Protein AF-A0A7S1JNU0-F1 (afdb_monomer_lite)

pLDDT: mean 77.91, std 19.94, range [34.41, 98.69]

InterPro domains:
  IPR036273 CRAL/TRIO, N-terminal domain superfamily [SSF46938] (25-99)
  IPR036865 CRAL-TRIO lipid binding domain superfamily [G3DSA:3.40.525.10] (24-211)

Radius of gyration: 20.55 Å; chains: 1; bounding box: 42×41×65 Å

Sequence (212 aa):
RSGHRPPDGERTVKAKKGFVEVEREVSWIPAEEREKIAEMRRQLSADLADLPPWPELVGDIRLLRYLRKCNGDSEAAVRLYQSTIVWRRENDVDRIREDIVQNRLTIQDIVNGRVQFLMLDEANMTAAPNGQLFNATQDDLIRSGKRILDFLPIELAYGFSEETGEMVQYLSAGRWNTRGIGSAWMEGRINREEFLRFWVYIAEVISIEADR

Organism: NCBI:txid1169539

Foldseek 3Di:
DPPQDPPPPQPPPPDDPDDPPPPSPVVSPDPLLVVLLVVLCVVCVVVLVPDDPDCCLNNSVVLSVLCVVVVNPSVSSSVVSVVVSVVCVVLVLVVLLVQCVVVVDALLCLLVVVGDPLDPDLPVVCDDVPRDSPPCDPVNVVVVLLPPSVQDPSPWDWDADPVRRAIDIDDPPVPGPVVVVVVCDVVVSDDPSSVVSSVSSVVSNSSVVRVD

Structure (mmCIF, N/CA/C/O backbone):
data_AF-A0A7S1JNU0-F1
#
_entry.id   AF-A0A7S1JNU0-F1
#
loop_
_atom_site.group_PDB
_atom_site.id
_atom_site.type_symbol
_atom_site.label_atom_id
_atom_site.label_alt_id
_atom_site.label_comp_id
_atom_site.label_asym_id
_atom_site.label_entity_id
_atom_site.label_seq_id
_atom_site.pdbx_PDB_ins_code
_atom_site.Cartn_x
_atom_site.Cartn_y
_atom_site.Cartn_z
_atom_site.occupancy
_atom_site.B_iso_or_equiv
_atom_site.auth_seq_id
_atom_site.auth_comp_id
_atom_site.auth_asym_id
_atom_site.auth_atom_id
_atom_site.pdbx_PDB_model_num
ATOM 1 N N . ARG A 1 1 ? 2.047 13.154 -20.676 1.00 48.09 1 ARG A N 1
ATOM 2 C CA . ARG A 1 1 ? 2.831 11.910 -20.874 1.00 48.09 1 ARG A CA 1
ATOM 3 C C . ARG A 1 1 ? 1.828 10.791 -21.128 1.00 48.09 1 ARG A C 1
ATOM 5 O O . ARG A 1 1 ? 1.028 10.536 -20.240 1.00 48.09 1 ARG A O 1
ATOM 12 N N . SER A 1 2 ? 1.786 10.217 -22.332 1.00 45.38 2 SER A N 1
ATOM 13 C CA . SER A 1 2 ? 0.888 9.103 -22.672 1.00 45.38 2 SER A CA 1
ATOM 14 C C . SER A 1 2 ? 1.346 7.853 -21.922 1.00 45.38 2 SER A C 1
ATOM 16 O O . SER A 1 2 ? 2.308 7.201 -22.332 1.00 45.38 2 SER A O 1
ATOM 18 N N . GLY A 1 3 ? 0.721 7.558 -20.781 1.00 55.19 3 GLY A N 1
ATOM 19 C CA . GLY A 1 3 ? 0.994 6.323 -20.053 1.00 55.19 3 GLY A CA 1
ATOM 20 C C . GLY A 1 3 ? 0.680 5.141 -20.962 1.00 55.19 3 GLY A C 1
ATOM 21 O O . GLY A 1 3 ? -0.467 4.975 -21.360 1.00 55.19 3 GLY A O 1
ATOM 22 N N . HIS A 1 4 ? 1.693 4.358 -21.335 1.00 64.06 4 HIS A N 1
ATOM 23 C CA . HIS A 1 4 ? 1.470 3.083 -22.010 1.00 64.06 4 HIS A CA 1
ATOM 24 C C . HIS A 1 4 ? 0.737 2.174 -21.022 1.00 64.06 4 HIS A C 1
ATOM 26 O O . HIS A 1 4 ? 1.302 1.757 -20.000 1.00 64.06 4 HIS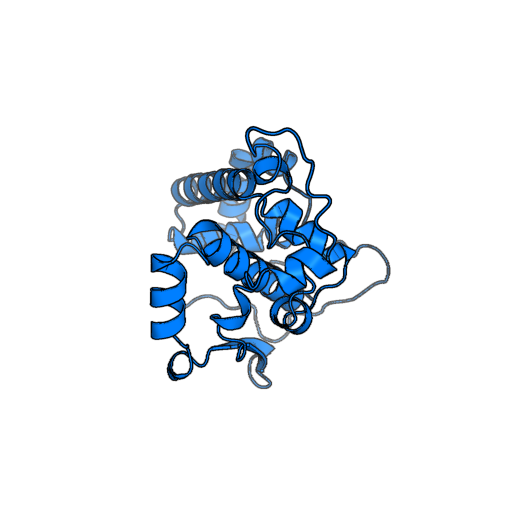 A O 1
ATOM 32 N N . ARG A 1 5 ? -0.554 1.974 -21.291 1.00 63.44 5 ARG A N 1
ATOM 33 C CA . ARG A 1 5 ? -1.402 0.998 -20.613 1.00 63.44 5 ARG A CA 1
ATOM 34 C C . ARG A 1 5 ? -1.116 -0.370 -21.245 1.00 63.44 5 ARG A C 1
ATOM 36 O O . ARG A 1 5 ? -0.859 -0.404 -22.450 1.00 63.44 5 ARG A O 1
ATOM 43 N N . PRO A 1 6 ? -1.134 -1.474 -20.478 1.00 64.56 6 PRO A N 1
ATOM 44 C CA . PRO A 1 6 ? -1.167 -2.794 -21.093 1.00 64.56 6 PRO A CA 1
ATOM 45 C C . PRO A 1 6 ? -2.320 -2.853 -22.113 1.00 64.56 6 PRO A C 1
ATOM 47 O O . PRO A 1 6 ? -3.390 -2.320 -21.808 1.00 64.56 6 PRO A O 1
ATOM 50 N N . PRO A 1 7 ? -2.116 -3.433 -23.308 1.00 67.50 7 PRO A N 1
ATOM 51 C CA . PRO A 1 7 ? -3.178 -3.585 -24.298 1.00 67.50 7 PRO A CA 1
ATOM 52 C C . PRO A 1 7 ? -4.329 -4.421 -23.719 1.00 67.50 7 PRO A C 1
ATOM 54 O O . PRO A 1 7 ? -4.090 -5.390 -22.994 1.00 67.50 7 PRO A O 1
ATOM 57 N N . ASP A 1 8 ? -5.574 -4.064 -24.051 1.00 59.16 8 ASP A N 1
ATOM 58 C CA . ASP A 1 8 ? -6.810 -4.586 -23.433 1.00 59.16 8 ASP A CA 1
ATOM 59 C C . ASP A 1 8 ? -7.073 -6.104 -23.645 1.00 59.16 8 ASP A C 1
ATOM 61 O O . ASP A 1 8 ? -8.135 -6.608 -23.299 1.00 59.16 8 ASP A O 1
ATOM 65 N N . GLY A 1 9 ? -6.110 -6.874 -24.169 1.00 56.97 9 GLY A N 1
ATOM 66 C CA . GLY A 1 9 ? -6.243 -8.307 -24.472 1.00 56.97 9 GLY A CA 1
ATOM 67 C C . GLY A 1 9 ? -5.250 -9.254 -23.782 1.00 56.97 9 GLY A C 1
ATOM 68 O O . GLY A 1 9 ? -5.407 -10.464 -23.912 1.00 56.97 9 GLY A O 1
ATOM 69 N N . GLU A 1 10 ? -4.246 -8.758 -23.048 1.00 52.09 10 GLU A N 1
ATOM 70 C CA . GLU A 1 10 ? -3.138 -9.601 -22.537 1.00 52.09 10 GLU A CA 1
ATOM 71 C C . GLU A 1 10 ? -3.239 -9.976 -21.049 1.00 52.09 10 GLU A C 1
ATOM 73 O O . GLU A 1 10 ? -2.391 -10.694 -20.518 1.00 52.09 10 GLU A O 1
ATOM 78 N N . ARG A 1 11 ? -4.306 -9.577 -20.344 1.00 51.88 11 ARG A N 1
ATOM 79 C CA . ARG A 1 11 ? -4.564 -10.058 -18.972 1.00 51.88 11 ARG A CA 1
ATOM 80 C C . ARG A 1 11 ? -5.164 -11.471 -18.973 1.00 51.88 11 ARG A C 1
ATOM 82 O O . ARG A 1 11 ? -6.206 -11.714 -18.374 1.00 51.88 11 ARG A O 1
ATOM 89 N N . THR A 1 12 ? -4.524 -12.437 -19.626 1.00 44.25 12 THR A N 1
ATOM 90 C CA . THR A 1 12 ? -4.892 -13.852 -19.464 1.00 44.25 12 THR A CA 1
ATOM 91 C C . THR A 1 12 ? -4.349 -14.384 -18.143 1.00 44.25 12 THR A C 1
ATOM 93 O O . THR A 1 12 ? -3.261 -14.952 -18.079 1.00 44.25 12 THR A O 1
ATOM 96 N N . VAL A 1 13 ? -5.125 -14.231 -17.068 1.00 45.34 13 VAL A N 1
ATOM 97 C CA . VAL A 1 13 ? -4.853 -14.901 -15.791 1.00 45.34 13 VAL A CA 1
ATOM 98 C C . VAL A 1 13 ? -5.239 -16.374 -15.939 1.00 45.34 13 VAL A C 1
ATOM 100 O O . VAL A 1 13 ? -6.380 -16.773 -15.713 1.00 45.34 13 VAL A O 1
ATOM 103 N N . LYS A 1 14 ? -4.293 -17.223 -16.354 1.00 40.69 14 LYS A N 1
ATOM 104 C CA . LYS A 1 14 ? -4.470 -18.678 -16.256 1.00 40.69 14 LYS A CA 1
ATOM 105 C C . LYS A 1 14 ? -4.297 -19.092 -14.795 1.00 40.69 14 LYS A C 1
ATOM 107 O O . LYS A 1 14 ? -3.205 -19.452 -14.366 1.00 40.69 14 LYS A O 1
ATOM 112 N N . ALA A 1 15 ? -5.383 -19.048 -14.028 1.00 35.34 15 ALA A N 1
ATOM 113 C CA . ALA A 1 15 ? -5.402 -19.546 -12.658 1.00 35.34 15 ALA A CA 1
ATOM 114 C C . ALA A 1 15 ? -5.238 -21.080 -12.647 1.00 35.34 15 ALA A C 1
ATOM 116 O O . ALA A 1 15 ? -6.183 -21.826 -12.909 1.00 35.34 15 ALA A O 1
ATOM 117 N N . LYS A 1 16 ? -4.031 -21.574 -12.342 1.00 36.38 16 LYS A N 1
ATOM 118 C CA . LYS A 1 16 ? -3.813 -22.967 -11.921 1.00 36.38 16 LYS A CA 1
ATOM 119 C C . LYS A 1 16 ? -3.803 -23.037 -10.392 1.00 36.38 16 LYS A C 1
ATOM 121 O O . LYS A 1 16 ? -3.219 -22.198 -9.719 1.00 36.38 16 LYS A O 1
ATOM 126 N N . LYS A 1 17 ? -4.482 -24.038 -9.829 1.00 36.62 17 LYS A N 1
ATOM 127 C CA . LYS A 1 17 ? -4.519 -24.283 -8.379 1.00 36.62 17 LYS A CA 1
ATOM 128 C C . LYS A 1 17 ? -3.110 -24.591 -7.856 1.00 36.62 17 LYS A C 1
ATOM 130 O O . LYS A 1 17 ? -2.519 -25.576 -8.282 1.00 36.62 17 LYS A O 1
ATOM 135 N N . GLY A 1 18 ? -2.659 -23.801 -6.881 1.00 45.53 18 GLY A N 1
ATOM 136 C CA . GLY A 1 18 ? -1.393 -23.983 -6.166 1.00 45.53 18 GLY A CA 1
ATOM 137 C C . GLY A 1 18 ? -0.298 -23.095 -6.743 1.00 45.53 18 GLY A C 1
ATOM 138 O O . GLY A 1 18 ? 0.241 -23.428 -7.787 1.00 45.53 18 GLY A O 1
ATOM 139 N N . PHE A 1 19 ? -0.043 -21.964 -6.071 1.00 41.53 19 PHE A N 1
ATOM 140 C CA . PHE A 1 19 ? 1.026 -20.990 -6.343 1.00 41.53 19 PHE A CA 1
ATOM 141 C C . PHE A 1 19 ? 1.377 -20.855 -7.832 1.00 41.53 19 PHE A C 1
ATOM 143 O O . PHE A 1 19 ? 2.345 -21.426 -8.329 1.00 41.53 19 PHE A O 1
ATOM 150 N N . VAL A 1 20 ? 0.549 -20.103 -8.560 1.00 41.53 20 VAL A N 1
ATOM 151 C CA . VAL A 1 20 ? 0.910 -19.676 -9.910 1.00 41.53 20 VAL A CA 1
ATOM 152 C C . VAL A 1 20 ? 2.066 -18.703 -9.747 1.00 41.53 20 VAL A C 1
ATOM 154 O O . VAL A 1 20 ? 1.889 -17.616 -9.200 1.00 41.53 20 VAL A O 1
ATOM 157 N N . GLU A 1 21 ? 3.242 -19.091 -10.222 1.00 43.88 21 GLU A N 1
ATOM 158 C CA . GLU A 1 21 ? 4.248 -18.135 -10.656 1.00 43.88 21 GLU A CA 1
ATOM 159 C C . GLU A 1 21 ? 3.597 -17.390 -11.828 1.00 43.88 21 GLU A C 1
ATOM 161 O O . GLU A 1 21 ? 3.628 -17.825 -12.979 1.00 43.88 21 GLU A O 1
ATOM 166 N N . VAL A 1 22 ? 2.813 -16.353 -11.512 1.00 49.34 22 VAL A N 1
ATOM 167 C CA . VAL A 1 22 ? 2.238 -15.485 -12.529 1.00 49.34 22 VAL A CA 1
ATOM 168 C C . VAL A 1 22 ? 3.416 -14.652 -13.006 1.00 49.34 22 VAL A C 1
ATOM 170 O O . VAL A 1 22 ? 3.600 -13.515 -12.574 1.00 49.34 22 VAL A O 1
ATOM 173 N N . GLU A 1 23 ? 4.234 -15.220 -13.891 1.00 50.09 23 GLU A N 1
ATOM 174 C CA . GLU A 1 23 ? 4.954 -14.422 -14.871 1.00 50.09 23 GLU A CA 1
ATOM 175 C C . GLU A 1 23 ? 3.867 -13.694 -15.668 1.00 50.09 23 GLU A C 1
ATOM 177 O O . GLU A 1 23 ? 3.395 -14.153 -16.707 1.00 50.09 23 GLU A O 1
ATOM 182 N N . ARG A 1 24 ? 3.357 -12.585 -15.110 1.00 63.34 24 ARG A N 1
ATOM 183 C CA . ARG A 1 24 ? 2.562 -11.625 -15.864 1.00 63.34 24 ARG A CA 1
ATOM 184 C C . ARG A 1 24 ? 3.519 -11.194 -16.955 1.00 63.34 24 ARG A C 1
ATOM 186 O O . ARG A 1 24 ? 4.517 -10.545 -16.654 1.00 63.34 24 ARG A O 1
ATOM 193 N N . GLU A 1 25 ? 3.259 -11.628 -18.178 1.00 65.12 25 GLU A N 1
ATOM 194 C CA . GLU A 1 25 ? 4.088 -11.300 -19.321 1.00 65.12 25 GLU A CA 1
ATOM 195 C C . GLU A 1 25 ? 4.163 -9.768 -19.406 1.00 65.12 25 GLU A C 1
ATOM 197 O O . GLU A 1 25 ? 3.199 -9.074 -19.723 1.00 65.12 25 GLU A O 1
ATOM 202 N N . VAL A 1 26 ? 5.302 -9.209 -18.995 1.00 80.19 26 VAL A N 1
ATOM 203 C CA . VAL A 1 26 ? 5.571 -7.765 -18.991 1.00 80.19 26 VAL A CA 1
ATOM 204 C C . VAL A 1 26 ? 6.120 -7.314 -20.348 1.00 80.19 26 VAL A C 1
ATOM 206 O O . VAL A 1 26 ? 6.859 -6.332 -20.453 1.00 80.19 26 VAL A O 1
ATOM 209 N N . SER A 1 27 ? 5.765 -8.039 -21.411 1.00 84.75 27 SER A N 1
ATOM 210 C CA . SER A 1 27 ? 6.156 -7.762 -22.796 1.00 84.75 27 SER A CA 1
ATOM 211 C C . SER A 1 27 ? 5.741 -6.350 -23.226 1.00 84.75 27 SER A C 1
ATOM 213 O O . SER A 1 27 ? 6.497 -5.685 -23.937 1.00 84.75 27 SER A O 1
ATOM 215 N N . TRP A 1 28 ? 4.608 -5.860 -22.707 1.00 88.69 28 TRP A N 1
ATOM 216 C CA . TRP A 1 28 ? 4.084 -4.509 -22.923 1.00 88.69 28 TRP A CA 1
ATOM 217 C C . TRP A 1 28 ? 4.909 -3.389 -22.264 1.00 88.69 28 TRP A C 1
ATOM 219 O O . TRP A 1 28 ? 4.756 -2.225 -22.640 1.00 88.69 28 TRP A O 1
ATOM 229 N N . ILE A 1 29 ? 5.776 -3.693 -21.288 1.00 93.25 29 ILE A N 1
ATOM 230 C CA . ILE A 1 29 ? 6.707 -2.703 -20.726 1.00 93.25 29 ILE A CA 1
ATOM 231 C C . ILE A 1 29 ? 7.792 -2.428 -21.777 1.00 93.25 29 ILE A C 1
ATOM 233 O O . ILE A 1 29 ? 8.461 -3.373 -22.185 1.00 93.25 29 ILE A O 1
ATOM 237 N N . PRO A 1 30 ? 8.036 -1.177 -22.203 1.00 95.62 30 PRO A N 1
ATOM 238 C CA . PRO A 1 30 ? 9.124 -0.844 -23.122 1.00 95.62 30 PRO A CA 1
ATOM 239 C C . PRO A 1 30 ? 10.479 -1.429 -22.693 1.00 95.62 30 PRO A C 1
ATOM 241 O O . PRO A 1 30 ? 10.798 -1.461 -21.505 1.00 95.62 30 PRO A O 1
ATOM 244 N N . ALA A 1 31 ? 11.305 -1.847 -23.659 1.00 95.38 31 ALA A N 1
ATOM 245 C CA . ALA A 1 31 ? 12.606 -2.470 -23.384 1.00 95.38 31 ALA A CA 1
ATOM 246 C C . ALA A 1 31 ? 13.499 -1.608 -22.472 1.00 95.38 31 ALA A C 1
ATOM 248 O O . ALA A 1 31 ? 14.066 -2.126 -21.515 1.00 95.38 31 ALA A O 1
ATOM 249 N N . GLU A 1 32 ? 13.525 -0.292 -22.700 1.00 96.69 32 GLU A N 1
ATOM 250 C CA . GLU A 1 32 ? 14.260 0.664 -21.862 1.00 96.69 32 GLU A CA 1
ATOM 251 C C . GLU A 1 32 ? 13.769 0.667 -20.399 1.00 96.69 32 GLU A C 1
ATOM 253 O O . GLU A 1 32 ? 14.571 0.691 -19.467 1.00 96.69 32 GLU A O 1
ATOM 258 N N . GLU A 1 33 ? 12.450 0.615 -20.164 1.00 96.88 33 GLU A N 1
ATOM 259 C CA . GLU A 1 33 ? 11.902 0.540 -18.802 1.00 96.88 33 GLU A CA 1
ATOM 260 C C . GLU A 1 33 ? 12.262 -0.802 -18.141 1.00 96.88 33 GLU A C 1
ATOM 262 O O . GLU A 1 33 ? 12.595 -0.818 -16.957 1.00 96.88 33 GLU A O 1
ATOM 267 N N . ARG A 1 34 ? 12.269 -1.916 -18.889 1.00 95.69 34 ARG A N 1
ATOM 268 C CA . ARG A 1 34 ? 12.684 -3.232 -18.365 1.00 95.69 34 ARG A CA 1
ATOM 269 C C . ARG A 1 34 ? 14.155 -3.262 -17.958 1.00 95.69 34 ARG A C 1
ATOM 271 O O . ARG A 1 34 ? 14.475 -3.797 -16.900 1.00 95.69 34 ARG A O 1
ATOM 278 N N . GLU A 1 35 ? 15.041 -2.662 -18.750 1.00 96.75 35 GLU A N 1
ATOM 279 C CA . GLU A 1 35 ? 16.463 -2.540 -18.404 1.00 96.75 35 GLU A CA 1
ATOM 280 C C . GLU A 1 35 ? 16.658 -1.740 -17.112 1.00 96.75 35 GLU A C 1
ATOM 282 O O . GLU A 1 35 ? 17.409 -2.155 -16.226 1.00 96.75 35 GLU A O 1
ATOM 287 N N . LYS A 1 36 ? 15.916 -0.636 -16.958 1.00 97.88 36 LYS A N 1
ATOM 288 C CA . LYS A 1 36 ? 15.928 0.174 -15.734 1.00 97.88 36 LYS A CA 1
ATOM 289 C C . LYS A 1 36 ? 15.373 -0.581 -14.530 1.00 97.88 36 LYS A C 1
ATOM 291 O O . LYS A 1 36 ? 15.953 -0.487 -13.455 1.00 97.88 36 LYS A O 1
ATOM 296 N N . ILE A 1 37 ? 14.306 -1.363 -14.691 1.00 97.62 37 ILE A N 1
ATOM 297 C CA . ILE A 1 37 ? 13.770 -2.220 -13.620 1.00 97.62 37 ILE A CA 1
ATOM 298 C C . ILE A 1 37 ? 14.790 -3.290 -13.214 1.00 97.62 37 ILE A C 1
ATOM 300 O O . ILE A 1 37 ? 15.008 -3.499 -12.022 1.00 97.62 37 ILE A O 1
ATOM 304 N N . ALA A 1 38 ? 15.449 -3.936 -14.179 1.00 96.62 38 ALA A N 1
ATOM 305 C CA . ALA A 1 38 ? 16.498 -4.913 -13.901 1.00 96.62 38 ALA A CA 1
ATOM 306 C C . ALA A 1 38 ? 17.679 -4.280 -13.144 1.00 96.62 38 ALA A C 1
ATOM 308 O O . ALA A 1 38 ? 18.232 -4.894 -12.233 1.00 96.62 38 ALA A O 1
ATOM 309 N N . GLU A 1 39 ? 18.034 -3.037 -13.477 1.00 97.94 39 GLU A N 1
ATOM 310 C CA . GLU A 1 39 ? 19.028 -2.263 -12.733 1.00 97.94 39 GLU A CA 1
ATOM 311 C C . GLU A 1 39 ? 18.562 -1.940 -11.307 1.00 97.94 39 GLU A C 1
ATOM 313 O O . GLU A 1 39 ? 19.288 -2.215 -10.353 1.00 97.94 39 GLU A O 1
ATOM 318 N N . MET A 1 40 ? 17.325 -1.464 -11.130 1.00 98.25 40 MET A N 1
ATOM 319 C CA . MET A 1 40 ? 16.746 -1.243 -9.800 1.00 98.25 40 MET A CA 1
ATOM 320 C C . MET A 1 40 ? 16.765 -2.525 -8.954 1.00 98.25 40 MET A C 1
ATOM 322 O O . MET A 1 40 ? 17.108 -2.467 -7.778 1.00 98.25 40 MET A O 1
ATOM 326 N N . ARG A 1 41 ? 16.448 -3.692 -9.536 1.00 98.00 41 ARG A N 1
ATOM 327 C CA . ARG A 1 41 ? 16.516 -4.992 -8.844 1.00 98.00 41 ARG A CA 1
ATOM 328 C C . ARG A 1 41 ? 17.918 -5.335 -8.364 1.00 98.00 41 ARG A C 1
ATOM 330 O O . ARG A 1 41 ? 18.053 -5.849 -7.259 1.00 98.00 41 ARG A O 1
ATOM 337 N N . ARG A 1 42 ? 18.946 -5.077 -9.181 1.00 98.19 42 ARG A N 1
ATOM 338 C CA . ARG A 1 42 ? 20.344 -5.292 -8.778 1.00 98.19 42 ARG A CA 1
ATOM 339 C C . ARG A 1 42 ? 20.708 -4.410 -7.588 1.00 98.19 42 ARG A C 1
ATOM 341 O O . ARG A 1 42 ? 21.288 -4.910 -6.635 1.00 98.19 42 ARG A O 1
ATOM 348 N N . GLN A 1 43 ? 20.326 -3.134 -7.619 1.00 98.38 43 GLN A N 1
ATOM 349 C CA . GLN A 1 43 ? 20.608 -2.199 -6.524 1.00 98.38 43 GLN A CA 1
ATOM 350 C C . GLN A 1 43 ? 19.838 -2.538 -5.240 1.00 98.38 43 GLN A C 1
ATOM 352 O O . GLN A 1 43 ? 20.369 -2.386 -4.145 1.00 98.38 43 GLN A O 1
ATOM 357 N N . LEU A 1 44 ? 18.603 -3.027 -5.372 1.00 98.06 44 LEU A N 1
ATOM 358 C CA . LEU A 1 44 ? 17.719 -3.378 -4.259 1.00 98.06 44 LEU A CA 1
ATOM 359 C C . LEU A 1 44 ? 17.842 -4.846 -3.822 1.00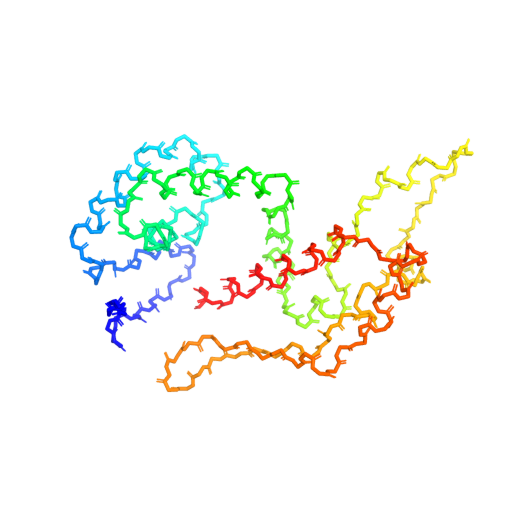 98.06 44 LEU A C 1
ATOM 361 O O . LEU A 1 44 ? 17.023 -5.301 -3.031 1.00 98.06 44 LEU A O 1
ATOM 365 N N . SER A 1 45 ? 18.799 -5.626 -4.335 1.00 97.25 45 SER A N 1
ATOM 366 C CA . SER A 1 45 ? 18.765 -7.089 -4.185 1.00 97.25 45 SER A CA 1
ATOM 367 C C . SER A 1 45 ? 18.780 -7.550 -2.726 1.00 97.25 45 SER A C 1
ATOM 369 O O . SER A 1 45 ? 18.067 -8.488 -2.381 1.00 97.25 45 SER A O 1
ATOM 371 N N . ALA A 1 46 ? 19.569 -6.884 -1.878 1.00 97.44 46 ALA A N 1
ATOM 372 C CA . ALA A 1 46 ? 19.622 -7.168 -0.446 1.00 97.44 46 ALA A CA 1
ATOM 373 C C . ALA A 1 46 ? 18.296 -6.806 0.238 1.00 97.44 46 ALA A C 1
ATOM 375 O O . ALA A 1 46 ? 17.719 -7.635 0.931 1.00 97.44 46 ALA A O 1
ATOM 376 N N . ASP A 1 47 ? 17.766 -5.612 -0.043 1.00 97.56 47 ASP A N 1
ATOM 377 C CA . ASP A 1 47 ? 16.496 -5.158 0.523 1.00 97.56 47 ASP A CA 1
ATOM 378 C C . ASP A 1 47 ? 15.326 -6.070 0.118 1.00 97.56 47 ASP A C 1
ATOM 380 O O . ASP A 1 47 ? 14.469 -6.372 0.941 1.00 97.56 47 ASP A O 1
ATOM 384 N N . LEU A 1 48 ? 15.285 -6.524 -1.142 1.00 96.44 48 LEU A N 1
ATOM 385 C CA . LEU A 1 48 ? 14.229 -7.398 -1.666 1.00 96.44 48 LEU A CA 1
ATOM 386 C C . LEU A 1 48 ? 14.302 -8.825 -1.112 1.00 96.44 48 LEU A C 1
ATOM 388 O O . LEU A 1 48 ? 13.261 -9.468 -1.012 1.00 96.44 48 LEU A O 1
ATOM 392 N N . ALA A 1 49 ? 15.495 -9.318 -0.770 1.00 95.88 49 ALA A N 1
ATOM 393 C CA . ALA A 1 49 ? 15.669 -10.646 -0.179 1.00 95.88 49 ALA A CA 1
ATOM 394 C C . ALA A 1 49 ? 15.065 -10.746 1.232 1.00 95.88 49 ALA A C 1
ATOM 396 O O . ALA A 1 49 ? 14.629 -11.825 1.629 1.00 95.88 49 ALA A O 1
ATOM 397 N N . ASP A 1 50 ? 14.997 -9.624 1.952 1.00 95.44 50 ASP A N 1
ATOM 398 C CA . ASP A 1 50 ? 14.426 -9.545 3.300 1.00 95.44 50 ASP A CA 1
ATOM 399 C C . ASP A 1 50 ? 12.903 -9.326 3.310 1.00 95.44 50 ASP A C 1
ATOM 401 O O . ASP A 1 50 ? 12.285 -9.339 4.376 1.00 95.44 50 ASP A O 1
ATOM 405 N N . LEU A 1 51 ? 12.287 -9.053 2.156 1.00 94.75 51 LEU A N 1
ATOM 406 C CA . LEU A 1 51 ? 10.849 -8.800 2.066 1.00 94.75 51 LEU A CA 1
ATOM 407 C C . LEU A 1 51 ? 10.062 -10.100 1.868 1.00 94.75 51 LEU A C 1
ATOM 409 O O . LEU A 1 51 ? 10.552 -11.033 1.227 1.00 94.75 51 LEU A O 1
ATOM 413 N N . PRO A 1 52 ? 8.793 -10.146 2.316 1.00 93.69 52 PRO A N 1
ATOM 414 C CA . PRO A 1 52 ? 7.884 -11.206 1.912 1.00 93.69 52 PRO A CA 1
ATOM 415 C C . PRO A 1 52 ? 7.828 -11.312 0.376 1.00 93.69 52 PRO A C 1
ATOM 417 O O . PRO A 1 52 ? 7.738 -10.281 -0.303 1.00 93.69 52 PRO A O 1
ATOM 420 N N . PRO A 1 53 ? 7.846 -12.529 -0.203 1.00 92.75 53 PRO A N 1
ATOM 421 C CA . PRO A 1 53 ? 7.980 -12.740 -1.647 1.00 92.75 53 PRO A CA 1
ATOM 422 C C . PRO A 1 53 ? 6.659 -12.505 -2.399 1.00 92.75 53 PRO A C 1
ATOM 424 O O . PRO A 1 53 ?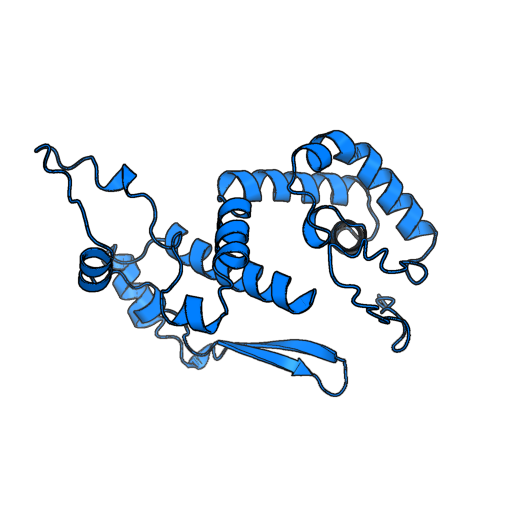 6.278 -13.269 -3.286 1.00 92.75 53 PRO A O 1
ATOM 427 N N . TRP A 1 54 ? 5.916 -11.464 -2.030 1.00 90.88 54 TRP A N 1
ATOM 428 C CA . TRP A 1 54 ? 4.651 -11.126 -2.656 1.00 90.88 54 TRP A CA 1
ATOM 429 C C . TRP A 1 54 ? 4.878 -10.379 -3.983 1.00 90.88 54 TRP A C 1
ATOM 431 O O . TRP A 1 54 ? 5.564 -9.350 -3.977 1.00 90.88 54 TRP A O 1
ATOM 441 N N . PRO A 1 55 ? 4.324 -10.837 -5.123 1.00 88.75 55 PRO A N 1
ATOM 442 C CA . PRO A 1 55 ? 4.571 -10.232 -6.440 1.00 88.75 55 PRO A CA 1
ATOM 443 C C . PRO A 1 55 ? 4.274 -8.726 -6.525 1.00 88.75 55 PRO A C 1
ATOM 445 O O . PRO A 1 55 ? 4.940 -7.982 -7.237 1.00 88.75 55 PRO A O 1
ATOM 448 N N . GLU A 1 56 ? 3.293 -8.239 -5.783 1.00 87.19 56 GLU A N 1
ATOM 449 C CA . GLU A 1 56 ? 2.899 -6.833 -5.700 1.00 87.19 56 GLU A CA 1
ATOM 450 C C . GLU A 1 56 ? 3.857 -5.964 -4.877 1.00 87.19 56 GLU A C 1
ATOM 452 O O . GLU A 1 56 ? 3.816 -4.732 -4.970 1.00 87.19 56 GLU A O 1
ATOM 457 N N . LEU A 1 57 ? 4.719 -6.599 -4.083 1.00 91.56 57 LEU A N 1
ATOM 458 C CA . LEU A 1 57 ? 5.777 -5.958 -3.320 1.00 91.56 57 LEU A CA 1
ATOM 459 C C . LEU A 1 57 ? 7.105 -6.077 -4.072 1.00 91.56 57 LEU A C 1
ATOM 461 O O . LEU A 1 57 ? 7.687 -5.064 -4.433 1.00 91.56 57 LEU A O 1
ATOM 465 N N . VAL A 1 58 ? 7.551 -7.291 -4.396 1.00 94.50 58 VAL A N 1
ATOM 466 C CA . VAL A 1 58 ? 8.886 -7.527 -4.979 1.00 94.50 58 VAL A CA 1
ATOM 467 C C . VAL A 1 58 ? 8.903 -7.632 -6.509 1.00 94.50 58 VAL A C 1
ATOM 469 O O . VAL A 1 58 ? 9.965 -7.836 -7.097 1.00 94.50 58 VAL A O 1
ATOM 472 N N . GLY A 1 59 ? 7.753 -7.539 -7.181 1.00 93.06 59 GLY A N 1
ATOM 473 C CA . GLY A 1 59 ? 7.624 -7.731 -8.629 1.00 93.06 59 GLY A CA 1
ATOM 474 C C . GLY A 1 59 ? 7.877 -6.482 -9.476 1.00 93.06 59 GLY A C 1
ATOM 475 O O . GLY A 1 59 ? 7.854 -5.341 -9.011 1.00 93.06 59 GLY A O 1
ATOM 476 N N . ASP A 1 60 ? 8.064 -6.704 -10.776 1.00 94.94 60 ASP A N 1
ATOM 477 C CA . ASP A 1 60 ? 8.472 -5.665 -11.733 1.00 94.94 60 ASP A CA 1
ATOM 478 C C . ASP A 1 60 ? 7.439 -4.549 -11.877 1.00 94.94 60 ASP A C 1
ATOM 480 O O . ASP A 1 60 ? 7.798 -3.382 -12.013 1.00 94.94 60 ASP A O 1
ATOM 484 N N . ILE A 1 61 ? 6.147 -4.875 -11.770 1.00 92.31 61 ILE A N 1
ATOM 485 C CA . ILE A 1 61 ? 5.068 -3.880 -11.803 1.00 92.31 61 ILE A CA 1
ATOM 486 C C . ILE A 1 61 ? 5.194 -2.890 -10.645 1.00 92.31 61 ILE A C 1
ATOM 488 O O . ILE A 1 61 ? 4.930 -1.696 -10.821 1.00 92.31 61 ILE A O 1
ATOM 492 N N . ARG A 1 62 ? 5.611 -3.354 -9.461 1.00 94.00 62 ARG A N 1
ATOM 493 C CA . ARG A 1 62 ? 5.820 -2.476 -8.311 1.00 94.00 62 ARG A CA 1
ATOM 494 C C . ARG A 1 62 ? 6.983 -1.534 -8.576 1.00 94.00 62 ARG A C 1
ATOM 496 O O . ARG A 1 62 ? 6.801 -0.326 -8.443 1.00 94.00 62 ARG A O 1
ATOM 503 N N . LEU A 1 63 ? 8.124 -2.055 -9.022 1.00 96.50 63 LEU A N 1
ATOM 504 C CA . LEU A 1 63 ? 9.299 -1.242 -9.351 1.00 96.50 63 LEU A CA 1
ATOM 505 C C . LEU A 1 63 ? 9.004 -0.244 -10.483 1.00 96.50 63 LEU A C 1
ATOM 507 O O . LEU A 1 63 ? 9.357 0.931 -10.374 1.00 96.50 63 LEU A O 1
ATOM 511 N N . LEU A 1 64 ? 8.246 -0.658 -11.504 1.00 95.94 64 LEU A N 1
ATOM 512 C CA . LEU A 1 64 ? 7.797 0.203 -12.599 1.00 95.94 64 LEU A CA 1
ATOM 513 C C . LEU A 1 64 ? 7.005 1.420 -12.096 1.00 95.94 64 LEU A C 1
ATOM 515 O O . LEU A 1 64 ? 7.197 2.527 -12.600 1.00 95.94 64 LEU A O 1
ATOM 519 N N . ARG A 1 65 ? 6.119 1.252 -11.099 1.00 95.56 65 ARG A N 1
ATOM 520 C CA . ARG A 1 65 ? 5.352 2.374 -10.521 1.00 95.56 65 ARG A CA 1
ATOM 521 C C . ARG A 1 65 ? 6.281 3.439 -9.930 1.00 95.56 65 ARG A C 1
ATOM 523 O O . ARG A 1 65 ? 6.030 4.629 -10.122 1.00 95.56 65 ARG A O 1
ATOM 530 N N . TYR A 1 66 ? 7.358 3.029 -9.259 1.00 97.62 66 TYR A N 1
ATOM 531 C CA . TYR A 1 66 ? 8.351 3.950 -8.694 1.00 97.62 66 TYR A CA 1
ATOM 532 C C . TYR A 1 66 ? 9.191 4.598 -9.791 1.00 97.62 66 TYR A C 1
ATOM 534 O O . TYR A 1 66 ? 9.335 5.819 -9.793 1.00 97.62 66 TYR A O 1
ATOM 542 N N . LEU A 1 67 ? 9.644 3.815 -10.775 1.00 98.06 67 LEU A N 1
ATOM 543 C CA . LEU A 1 67 ? 10.378 4.329 -11.929 1.00 98.06 67 LEU A CA 1
ATOM 544 C C . LEU A 1 67 ? 9.581 5.419 -12.661 1.00 98.06 67 LEU A C 1
ATOM 546 O O . LEU A 1 67 ? 10.088 6.515 -12.903 1.00 98.06 67 LEU A O 1
ATOM 550 N N . ARG A 1 68 ? 8.301 5.160 -12.953 1.00 96.75 68 ARG A N 1
ATOM 551 C CA . ARG A 1 68 ? 7.414 6.124 -13.622 1.00 96.75 68 ARG A CA 1
ATOM 552 C C . ARG A 1 68 ? 7.132 7.352 -12.758 1.00 96.75 68 ARG A C 1
ATOM 554 O O . ARG A 1 68 ? 7.132 8.462 -13.288 1.00 96.75 68 ARG A O 1
ATOM 561 N N . LYS A 1 69 ? 6.950 7.184 -11.441 1.00 96.75 69 LYS A N 1
ATOM 562 C CA . LYS A 1 69 ? 6.802 8.301 -10.489 1.00 96.75 69 LYS A CA 1
ATOM 563 C C . LYS A 1 69 ? 8.041 9.204 -10.467 1.00 96.75 69 LYS A C 1
ATOM 565 O O . LYS A 1 69 ? 7.904 10.418 -10.358 1.00 96.75 69 LYS A O 1
ATOM 570 N N . CYS A 1 70 ? 9.223 8.622 -10.639 1.00 97.62 70 CYS A N 1
ATOM 571 C CA . CYS A 1 70 ? 10.501 9.323 -10.750 1.00 97.62 70 CYS A CA 1
ATOM 572 C C . CYS A 1 70 ? 10.866 9.683 -12.200 1.00 97.62 70 CYS A C 1
ATOM 574 O O . CYS A 1 70 ? 12.023 9.951 -12.501 1.00 97.62 70 CYS A O 1
ATOM 576 N N . ASN A 1 71 ? 9.892 9.717 -13.116 1.00 97.06 71 ASN A N 1
ATOM 577 C CA . ASN A 1 71 ? 10.083 10.118 -14.511 1.00 97.06 71 ASN A CA 1
ATOM 578 C C . ASN A 1 71 ? 11.141 9.310 -15.291 1.00 97.06 71 ASN A C 1
ATOM 580 O O . ASN A 1 71 ? 11.641 9.815 -16.295 1.00 97.06 71 ASN A O 1
ATOM 584 N N . GLY A 1 72 ? 11.436 8.075 -14.881 1.00 97.12 72 GLY A N 1
ATOM 585 C CA . GLY A 1 72 ? 12.452 7.220 -15.498 1.00 97.12 72 GLY A CA 1
ATOM 586 C C . GLY A 1 72 ? 13.851 7.330 -14.881 1.00 97.12 72 GLY A C 1
ATOM 587 O O . GLY A 1 72 ? 14.769 6.712 -15.416 1.00 97.12 72 GLY A O 1
ATOM 588 N N . ASP A 1 73 ? 14.019 8.096 -13.799 1.00 98.19 73 ASP A N 1
ATOM 589 C CA . ASP A 1 73 ? 15.247 8.143 -12.995 1.00 98.19 73 ASP A CA 1
ATOM 590 C C . ASP A 1 73 ? 15.290 6.941 -12.037 1.00 98.19 73 ASP A C 1
ATOM 592 O O . ASP A 1 73 ? 14.558 6.890 -11.041 1.00 98.19 73 ASP A O 1
ATOM 596 N N . SER A 1 74 ? 16.135 5.958 -12.362 1.00 98.19 74 SER A N 1
ATOM 597 C CA . SER A 1 74 ? 16.274 4.723 -11.587 1.00 98.19 74 SER A CA 1
ATOM 598 C C . SER A 1 74 ? 16.833 4.962 -10.187 1.00 98.19 74 SER A C 1
ATOM 600 O O . SER A 1 74 ? 16.365 4.334 -9.243 1.00 98.19 74 SER A O 1
ATOM 602 N N . GLU A 1 75 ? 17.787 5.879 -10.011 1.00 98.12 75 GLU A N 1
ATOM 603 C CA . GLU A 1 75 ? 18.390 6.119 -8.697 1.00 98.12 75 GLU A CA 1
ATOM 604 C C . GLU A 1 75 ? 17.393 6.782 -7.743 1.00 98.12 75 GLU A C 1
ATOM 606 O O . GLU A 1 75 ? 17.270 6.396 -6.577 1.00 98.12 75 GLU A O 1
ATOM 611 N N . ALA A 1 76 ? 16.640 7.772 -8.236 1.00 98.31 76 ALA A N 1
ATOM 612 C CA . ALA A 1 76 ? 15.569 8.388 -7.461 1.00 98.31 76 ALA A CA 1
ATOM 613 C C . ALA A 1 76 ? 14.474 7.370 -7.107 1.00 98.31 76 ALA A C 1
ATOM 615 O O . ALA A 1 76 ? 13.960 7.389 -5.985 1.00 98.31 76 ALA A O 1
ATOM 616 N N . ALA A 1 77 ? 14.149 6.462 -8.032 1.00 98.44 77 ALA A N 1
ATOM 617 C CA . ALA A 1 77 ? 13.180 5.399 -7.803 1.00 98.44 77 ALA A CA 1
ATOM 618 C C . ALA A 1 77 ? 13.655 4.389 -6.744 1.00 98.44 77 ALA A C 1
ATOM 620 O O . ALA A 1 77 ? 12.859 4.025 -5.877 1.00 98.44 77 ALA A O 1
ATOM 621 N N . VAL A 1 78 ? 14.934 3.987 -6.764 1.00 98.69 78 VAL A N 1
ATOM 622 C CA . VAL A 1 78 ? 15.553 3.113 -5.747 1.00 98.69 78 VAL A CA 1
ATOM 623 C C . VAL A 1 78 ? 15.464 3.751 -4.367 1.00 98.69 78 VAL A C 1
ATOM 625 O O . VAL A 1 78 ? 14.903 3.139 -3.460 1.00 98.69 78 VAL A O 1
ATOM 628 N N . ARG A 1 79 ? 15.905 5.009 -4.214 1.00 98.44 79 ARG A N 1
ATOM 629 C CA . ARG A 1 79 ? 15.833 5.721 -2.924 1.00 98.44 79 ARG A CA 1
ATOM 630 C C . ARG A 1 79 ? 14.401 5.796 -2.394 1.00 98.44 79 ARG A C 1
ATOM 632 O O . ARG A 1 79 ? 14.154 5.515 -1.224 1.00 98.44 79 ARG A O 1
ATOM 639 N N . LEU A 1 80 ? 13.445 6.132 -3.262 1.00 98.31 80 LEU A N 1
ATOM 640 C CA . LEU A 1 80 ? 12.033 6.211 -2.887 1.00 98.31 80 LEU A CA 1
ATOM 641 C C . LEU A 1 80 ? 11.459 4.840 -2.486 1.00 98.31 80 LEU A C 1
ATOM 643 O O . LEU A 1 80 ? 10.632 4.753 -1.571 1.00 98.31 80 LEU A O 1
ATOM 647 N N . TYR A 1 81 ? 11.886 3.769 -3.156 1.00 98.25 81 TYR A N 1
ATOM 648 C CA . TYR A 1 81 ? 11.481 2.407 -2.828 1.00 98.25 81 TYR A CA 1
ATOM 649 C C . TYR A 1 81 ? 12.064 1.959 -1.479 1.00 98.25 81 TYR A C 1
ATOM 651 O O . TYR A 1 81 ? 11.311 1.489 -0.627 1.00 98.25 81 TYR A O 1
ATOM 659 N N . GLN A 1 82 ? 13.347 2.224 -1.215 1.00 98.25 82 GLN A N 1
ATOM 660 C CA . GLN A 1 82 ? 13.987 1.963 0.082 1.00 98.25 82 GLN A CA 1
ATOM 661 C C . GLN A 1 82 ? 13.298 2.705 1.229 1.00 98.25 82 GLN A C 1
ATOM 663 O O . GLN A 1 82 ? 12.994 2.103 2.256 1.00 98.25 82 GLN A O 1
ATOM 668 N N . SER A 1 83 ? 12.953 3.986 1.043 1.00 97.94 83 SER A N 1
ATOM 669 C CA . SER A 1 83 ? 12.169 4.727 2.043 1.00 97.94 83 SER A CA 1
ATOM 670 C C . SER A 1 83 ? 10.811 4.075 2.317 1.00 97.94 83 SER A C 1
ATOM 672 O O . SER A 1 83 ? 10.331 4.105 3.446 1.00 97.94 83 SER A O 1
ATOM 674 N N . THR A 1 84 ? 10.194 3.450 1.307 1.00 97.19 84 THR A N 1
ATOM 675 C CA . THR A 1 84 ? 8.947 2.699 1.510 1.00 97.19 84 THR A CA 1
ATOM 676 C C . THR A 1 84 ? 9.187 1.430 2.323 1.00 97.19 84 THR A C 1
ATOM 678 O O . THR A 1 84 ? 8.376 1.126 3.189 1.00 97.19 84 THR A O 1
ATOM 681 N N . ILE A 1 85 ? 10.274 0.695 2.073 1.00 97.25 85 ILE A N 1
ATOM 682 C CA . ILE A 1 85 ? 10.624 -0.516 2.835 1.00 97.25 85 ILE A CA 1
ATOM 683 C C . ILE A 1 85 ? 10.822 -0.182 4.314 1.00 97.25 85 ILE A C 1
ATOM 685 O O . ILE A 1 85 ? 10.247 -0.846 5.172 1.00 97.25 85 ILE A O 1
ATOM 689 N N . VAL A 1 86 ? 11.580 0.879 4.605 1.00 97.12 86 VAL A N 1
ATOM 690 C CA . VAL A 1 86 ? 11.780 1.368 5.976 1.00 97.12 86 VAL A CA 1
ATOM 691 C C . VAL A 1 86 ? 10.437 1.708 6.618 1.00 97.12 86 VAL A C 1
ATOM 693 O O . VAL A 1 86 ? 10.114 1.167 7.671 1.00 97.12 86 VAL A O 1
ATOM 696 N N . TRP A 1 87 ? 9.604 2.501 5.938 1.00 96.19 87 TRP A N 1
ATOM 697 C CA . TRP A 1 87 ? 8.282 2.860 6.450 1.00 96.19 87 TRP A CA 1
ATOM 698 C C . TRP A 1 87 ? 7.389 1.635 6.704 1.00 96.19 87 TRP A C 1
ATOM 700 O O . TRP A 1 87 ? 6.705 1.582 7.724 1.00 96.19 87 TRP A O 1
ATOM 710 N N . ARG A 1 88 ? 7.408 0.625 5.820 1.00 96.25 88 ARG A N 1
ATOM 711 C CA . ARG A 1 88 ? 6.636 -0.616 6.006 1.00 96.25 88 ARG A CA 1
ATOM 712 C C . ARG A 1 88 ? 7.046 -1.354 7.276 1.00 96.25 88 ARG A C 1
ATOM 714 O O . ARG A 1 88 ? 6.163 -1.795 8.006 1.00 96.25 88 ARG A O 1
ATOM 721 N N . ARG A 1 89 ? 8.355 -1.452 7.534 1.00 94.25 89 ARG A N 1
ATOM 722 C CA . ARG A 1 89 ? 8.911 -2.071 8.747 1.00 94.25 89 ARG A CA 1
ATOM 723 C C . ARG A 1 89 ? 8.518 -1.286 9.998 1.00 94.25 89 ARG A C 1
ATOM 725 O O . ARG A 1 89 ? 8.051 -1.877 10.956 1.00 94.25 89 ARG A O 1
ATOM 732 N N . GLU A 1 90 ? 8.647 0.038 9.964 1.00 93.25 90 GLU A N 1
ATOM 733 C CA . GLU A 1 90 ? 8.304 0.920 11.092 1.00 93.25 90 GLU A CA 1
ATOM 734 C C . GLU A 1 90 ? 6.805 0.938 11.434 1.00 93.25 90 GLU A C 1
ATOM 736 O O . GLU A 1 90 ? 6.439 1.336 12.534 1.00 93.25 90 GLU A O 1
ATOM 741 N N . ASN A 1 91 ? 5.935 0.550 10.495 1.00 91.00 91 ASN A N 1
ATOM 742 C CA . ASN A 1 91 ? 4.477 0.620 10.648 1.00 91.00 91 ASN A CA 1
ATOM 743 C C . ASN A 1 91 ? 3.802 -0.762 10.590 1.00 91.00 91 ASN A C 1
ATOM 745 O O . ASN A 1 91 ? 2.591 -0.833 10.377 1.00 91.00 91 ASN A O 1
ATOM 749 N N . ASP A 1 92 ? 4.570 -1.849 10.739 1.00 93.00 92 ASP A N 1
ATOM 750 C CA . ASP A 1 92 ? 4.080 -3.236 10.760 1.00 93.00 92 ASP A CA 1
ATOM 751 C C . ASP A 1 92 ? 3.150 -3.597 9.585 1.00 93.00 92 ASP A C 1
ATOM 753 O O . ASP A 1 92 ? 2.205 -4.381 9.716 1.00 93.00 92 ASP A O 1
ATOM 757 N N . VAL A 1 93 ? 3.396 -3.025 8.404 1.00 94.62 93 VAL A N 1
ATOM 758 C CA . VAL A 1 93 ? 2.480 -3.169 7.260 1.00 94.62 93 VAL A CA 1
ATOM 759 C C . VAL A 1 93 ? 2.421 -4.616 6.774 1.00 94.62 93 VAL A C 1
ATOM 761 O O . VAL A 1 93 ? 1.369 -5.093 6.351 1.00 94.62 93 VAL A O 1
ATOM 764 N N . ASP A 1 94 ? 3.535 -5.337 6.874 1.00 94.56 94 ASP A N 1
ATOM 765 C CA . ASP A 1 94 ? 3.602 -6.744 6.482 1.00 94.56 94 ASP A CA 1
ATOM 766 C C . ASP A 1 94 ? 2.754 -7.619 7.421 1.00 94.56 94 ASP A C 1
ATOM 768 O O . ASP A 1 94 ? 1.999 -8.464 6.945 1.00 94.56 94 ASP A O 1
ATOM 772 N N . ARG A 1 95 ? 2.751 -7.331 8.730 1.00 91.31 95 ARG A N 1
ATOM 773 C CA . ARG A 1 95 ? 1.887 -8.003 9.715 1.00 91.31 95 ARG A CA 1
ATOM 774 C C . ARG A 1 95 ? 0.404 -7.724 9.465 1.00 91.31 95 ARG A C 1
ATOM 776 O O . ARG A 1 95 ? -0.422 -8.627 9.571 1.00 91.31 95 ARG A O 1
ATOM 783 N N . ILE A 1 96 ? 0.060 -6.486 9.098 1.00 92.38 96 ILE A N 1
ATOM 784 C CA . ILE A 1 96 ? -1.303 -6.114 8.677 1.00 92.38 96 ILE A CA 1
ATOM 785 C C . ILE A 1 96 ? -1.727 -6.936 7.456 1.00 92.38 96 ILE A C 1
ATOM 787 O O . ILE A 1 96 ? -2.836 -7.467 7.415 1.00 92.38 96 ILE A O 1
ATOM 791 N N . ARG A 1 97 ? -0.847 -7.075 6.460 1.00 94.06 97 ARG A N 1
ATOM 792 C CA . ARG A 1 97 ? -1.144 -7.869 5.264 1.00 94.06 97 ARG A CA 1
ATOM 793 C C . ARG A 1 97 ? -1.315 -9.350 5.592 1.00 94.06 97 ARG A C 1
ATOM 795 O O . ARG A 1 97 ? -2.244 -9.976 5.085 1.00 94.06 97 ARG A O 1
ATOM 802 N N . GLU A 1 98 ? -0.453 -9.903 6.440 1.00 92.06 98 GLU A N 1
ATOM 803 C CA . GLU A 1 98 ? -0.568 -11.282 6.917 1.00 92.06 98 GLU A CA 1
ATOM 804 C C . GLU A 1 98 ? -1.911 -11.531 7.612 1.00 92.06 98 GLU A C 1
ATOM 806 O O . GLU A 1 98 ? -2.562 -12.523 7.287 1.00 92.06 98 GLU A O 1
ATOM 811 N N . ASP A 1 99 ? -2.374 -10.609 8.469 1.00 90.19 99 ASP A N 1
ATOM 812 C CA . ASP A 1 99 ? -3.706 -10.670 9.096 1.00 90.19 99 ASP A CA 1
ATOM 813 C C . ASP A 1 99 ? -4.810 -10.783 8.045 1.00 90.19 99 ASP A C 1
ATOM 815 O O . ASP A 1 99 ? -5.639 -11.695 8.078 1.00 90.19 99 ASP A O 1
ATOM 819 N N . ILE A 1 100 ? -4.781 -9.884 7.058 1.00 91.44 100 ILE A N 1
ATOM 820 C CA . ILE A 1 100 ? -5.772 -9.841 5.985 1.00 91.44 100 ILE A CA 1
ATOM 821 C C . ILE A 1 100 ? -5.790 -11.161 5.208 1.00 91.44 100 ILE A C 1
ATOM 823 O O . ILE A 1 100 ? -6.864 -11.705 4.941 1.00 91.44 100 ILE A O 1
ATOM 827 N N . VAL A 1 101 ? -4.620 -11.690 4.841 1.00 91.25 101 VAL A N 1
ATOM 828 C CA . VAL A 1 101 ? -4.509 -12.916 4.040 1.00 91.25 101 VAL A CA 1
ATOM 829 C C . VAL A 1 101 ? -4.932 -14.145 4.844 1.00 91.25 101 VAL A C 1
ATOM 831 O O . VAL A 1 101 ? -5.719 -14.955 4.347 1.00 91.25 101 VAL A O 1
ATOM 834 N N . GLN A 1 102 ? -4.443 -14.290 6.077 1.00 89.75 102 GLN A N 1
ATOM 835 C CA . GLN A 1 102 ? -4.725 -15.446 6.929 1.00 89.75 102 GLN A CA 1
ATOM 836 C C . GLN A 1 102 ? -6.201 -15.498 7.335 1.00 89.75 102 GLN A C 1
ATOM 838 O O . GLN A 1 102 ? -6.829 -16.553 7.226 1.00 89.75 102 GLN A O 1
ATOM 843 N N . ASN A 1 103 ? -6.776 -14.355 7.718 1.00 87.62 103 ASN A N 1
ATOM 844 C CA . ASN A 1 103 ? -8.171 -14.254 8.149 1.00 87.62 103 ASN A CA 1
ATOM 845 C C . ASN A 1 103 ? -9.150 -13.974 7.000 1.00 87.62 103 ASN A C 1
ATOM 847 O O . ASN A 1 103 ? -10.357 -13.896 7.227 1.00 87.62 103 ASN A O 1
ATOM 851 N N . ARG A 1 104 ? -8.652 -13.872 5.758 1.00 91.62 104 ARG A N 1
ATOM 852 C CA . ARG A 1 104 ? -9.437 -13.584 4.544 1.00 91.62 104 ARG A CA 1
ATOM 853 C C . ARG A 1 104 ? -10.325 -12.349 4.706 1.00 91.62 104 ARG A C 1
ATOM 855 O O . ARG A 1 104 ? -11.491 -12.366 4.312 1.00 91.62 104 ARG A O 1
ATOM 862 N N . LEU A 1 105 ? -9.773 -11.301 5.308 1.00 89.25 105 LEU A N 1
ATOM 863 C CA . LEU A 1 105 ? -10.528 -10.099 5.637 1.00 89.25 105 LEU A CA 1
ATOM 864 C C . LEU A 1 105 ? -10.939 -9.364 4.363 1.00 89.25 105 LEU A C 1
ATOM 866 O O . LEU A 1 105 ? -10.124 -9.105 3.478 1.00 89.25 105 LEU A O 1
ATOM 870 N N . THR A 1 106 ? -12.214 -9.001 4.298 1.00 87.88 106 THR A N 1
ATOM 871 C CA . THR A 1 106 ? -12.756 -8.102 3.278 1.00 87.88 106 THR A CA 1
ATOM 872 C C . THR A 1 106 ? -12.802 -6.668 3.801 1.00 87.88 106 THR A C 1
ATOM 874 O O . THR A 1 106 ? -12.679 -6.421 5.003 1.00 87.88 106 THR A O 1
ATOM 877 N N . ILE A 1 107 ? -13.071 -5.697 2.923 1.00 84.31 107 ILE A N 1
ATOM 878 C CA . ILE A 1 107 ? -13.332 -4.316 3.363 1.00 84.31 107 ILE A CA 1
ATOM 879 C C . ILE A 1 107 ? -14.491 -4.277 4.365 1.00 84.31 107 ILE A C 1
ATOM 881 O O . ILE A 1 107 ? -14.411 -3.569 5.366 1.00 84.31 107 ILE A O 1
ATOM 885 N N . GLN A 1 108 ? -15.539 -5.075 4.140 1.00 81.75 108 GLN A N 1
ATOM 886 C CA . GLN A 1 108 ? -16.681 -5.129 5.047 1.00 81.75 108 GLN A CA 1
ATOM 887 C C . GLN A 1 108 ? -16.289 -5.674 6.426 1.00 81.75 108 GLN A C 1
ATOM 889 O O . GLN A 1 108 ? -16.819 -5.210 7.432 1.00 81.75 108 GLN A O 1
ATOM 894 N N . ASP A 1 109 ? -15.345 -6.615 6.501 1.00 84.12 109 ASP A N 1
ATOM 895 C CA . ASP A 1 109 ? -14.819 -7.108 7.778 1.00 84.12 109 ASP A CA 1
ATOM 896 C C . ASP A 1 109 ? -14.038 -6.022 8.528 1.00 84.12 109 ASP A C 1
ATOM 898 O O . ASP A 1 109 ? -14.242 -5.863 9.733 1.00 84.12 109 ASP A O 1
ATOM 902 N N . ILE A 1 110 ? -13.224 -5.220 7.827 1.00 81.94 110 ILE A N 1
ATOM 903 C CA . ILE A 1 110 ? -12.528 -4.065 8.420 1.00 81.94 110 ILE A CA 1
ATOM 904 C C . ILE A 1 110 ? -13.547 -3.058 8.953 1.00 81.94 110 ILE A C 1
ATOM 906 O O . ILE A 1 110 ? -13.467 -2.646 10.108 1.00 81.94 110 ILE A O 1
ATOM 910 N N . VAL A 1 111 ? -14.533 -2.700 8.129 1.00 76.06 111 VAL A N 1
ATOM 911 C CA . VAL A 1 111 ? -15.600 -1.752 8.476 1.00 76.06 111 VAL A CA 1
ATOM 912 C C . VAL A 1 111 ? -16.447 -2.251 9.655 1.00 76.06 111 VAL A C 1
ATOM 914 O O . VAL A 1 111 ? -16.914 -1.451 10.460 1.00 76.06 111 VAL A O 1
ATOM 917 N N . ASN A 1 112 ? -16.596 -3.568 9.805 1.00 75.75 112 ASN A N 1
ATOM 918 C CA . ASN A 1 112 ? -17.285 -4.199 10.932 1.00 75.75 112 ASN A CA 1
ATOM 919 C C . ASN A 1 112 ? -16.385 -4.411 12.167 1.00 75.75 112 ASN A C 1
ATOM 921 O O . ASN A 1 112 ? -16.859 -4.945 13.172 1.00 75.75 112 ASN A O 1
ATOM 925 N N . GLY A 1 113 ? -15.105 -4.029 12.111 1.00 72.38 113 GLY A N 1
ATOM 926 C CA . GLY A 1 113 ? -14.165 -4.137 13.231 1.00 72.38 113 GLY A CA 1
ATOM 927 C C . GLY A 1 113 ? -13.667 -5.548 13.515 1.00 72.38 113 GLY A C 1
ATOM 928 O O . GLY A 1 113 ? -13.364 -5.864 14.659 1.00 72.38 113 GLY A O 1
ATOM 929 N N . ARG A 1 114 ? -13.580 -6.404 12.492 1.00 73.81 114 ARG A N 1
ATOM 930 C CA . ARG A 1 114 ? -13.070 -7.785 12.600 1.00 73.81 114 ARG A CA 1
ATOM 931 C C . ARG A 1 114 ? -11.552 -7.909 12.394 1.00 73.81 114 ARG A C 1
ATOM 933 O O . ARG A 1 114 ? -11.056 -9.004 12.164 1.00 73.81 114 ARG A O 1
ATOM 940 N N . VAL A 1 115 ? -10.827 -6.797 12.449 1.00 75.00 115 VAL A N 1
ATOM 941 C CA . VAL A 1 115 ? -9.368 -6.718 12.262 1.00 75.00 115 VAL A CA 1
ATOM 942 C C . VAL A 1 115 ? -8.639 -6.805 13.596 1.00 75.00 115 VAL A C 1
ATOM 944 O O . VAL A 1 115 ? -9.052 -6.165 14.564 1.00 75.00 115 VAL A O 1
ATOM 947 N N . GLN A 1 116 ? -7.541 -7.562 13.646 1.00 66.19 116 GLN A N 1
ATOM 948 C CA . GLN A 1 116 ? -6.827 -7.811 14.902 1.00 66.19 116 GLN A CA 1
ATOM 949 C C . GLN A 1 116 ? -5.883 -6.657 15.272 1.00 66.19 116 GLN A C 1
ATOM 951 O O . GLN A 1 116 ? -5.825 -6.257 16.431 1.00 66.19 116 GLN A O 1
ATOM 956 N N . PHE A 1 117 ? -5.188 -6.061 14.293 1.00 63.97 117 PHE A N 1
ATOM 957 C CA . PHE A 1 117 ? -4.132 -5.062 14.558 1.00 63.97 117 PHE A CA 1
ATOM 958 C C . PHE A 1 117 ? -4.573 -3.594 14.484 1.00 63.97 117 PHE A C 1
ATOM 960 O O . PHE A 1 117 ? -3.720 -2.709 14.415 1.00 63.97 117 PHE A O 1
ATOM 967 N N . LEU A 1 118 ? -5.879 -3.304 14.497 1.00 63.03 118 LEU A N 1
ATOM 968 C CA . LEU A 1 118 ? -6.355 -1.921 14.671 1.00 63.03 118 LEU A CA 1
ATOM 969 C C . LEU A 1 118 ? -6.168 -1.398 16.100 1.00 63.03 118 LEU A C 1
ATOM 971 O O . LEU A 1 118 ? -6.188 -0.188 16.308 1.00 63.03 118 LEU A O 1
ATOM 975 N N . MET A 1 119 ? -5.981 -2.292 17.067 1.00 57.25 119 MET A N 1
ATOM 976 C CA . MET A 1 119 ? -5.758 -1.929 18.460 1.00 57.25 119 MET A CA 1
ATOM 977 C C . MET A 1 119 ? -4.248 -1.822 18.682 1.00 57.25 119 MET A C 1
ATOM 979 O O . MET A 1 119 ? -3.537 -2.824 18.612 1.00 57.25 119 MET A O 1
ATOM 983 N N . LEU A 1 120 ? -3.745 -0.600 18.880 1.00 51.06 120 LEU A N 1
ATOM 984 C CA . LEU A 1 120 ? -2.343 -0.381 19.233 1.00 51.06 120 LEU A CA 1
ATOM 985 C C . LEU A 1 120 ? -2.070 -0.986 20.615 1.00 51.06 120 LEU A C 1
ATOM 987 O O . LEU A 1 120 ? -2.535 -0.460 21.621 1.00 51.06 120 LEU A O 1
ATOM 991 N N . ASP A 1 121 ? -1.302 -2.073 20.617 1.00 51.00 121 ASP A N 1
ATOM 992 C CA . ASP A 1 121 ? -0.602 -2.685 21.748 1.00 51.00 121 ASP A CA 1
ATOM 993 C C . ASP A 1 121 ? -1.420 -3.032 23.009 1.00 51.00 121 ASP A C 1
ATOM 995 O O . ASP A 1 121 ? -1.709 -2.190 23.861 1.00 51.00 121 ASP A O 1
ATOM 999 N N . GLU A 1 122 ? -1.589 -4.336 23.256 1.00 48.00 122 GLU A N 1
ATOM 1000 C CA . GLU A 1 122 ? -1.789 -4.856 24.619 1.00 48.00 122 GLU A CA 1
ATOM 1001 C C . GLU A 1 122 ? -0.623 -4.444 25.551 1.00 48.00 122 GLU A C 1
ATOM 1003 O O . GLU A 1 122 ? -0.818 -4.262 26.753 1.00 48.00 122 GLU A O 1
ATOM 1008 N N . ALA A 1 123 ? 0.577 -4.193 25.004 1.00 44.94 123 ALA A N 1
ATOM 1009 C CA . ALA A 1 123 ? 1.759 -3.766 25.759 1.00 44.94 123 ALA A CA 1
ATOM 1010 C C . ALA A 1 123 ? 1.674 -2.329 26.326 1.00 44.94 123 ALA A C 1
ATOM 1012 O O . ALA A 1 123 ? 2.350 -2.008 27.305 1.00 44.94 123 ALA A O 1
ATOM 1013 N N . ASN A 1 124 ? 0.789 -1.474 25.799 1.00 44.97 124 ASN A N 1
ATOM 1014 C CA . ASN A 1 124 ? 0.470 -0.175 26.406 1.00 44.97 124 ASN A CA 1
ATOM 1015 C C . ASN A 1 124 ? -0.659 -0.271 27.451 1.00 44.97 124 ASN A C 1
ATOM 1017 O O . ASN A 1 124 ? -0.922 0.699 28.163 1.00 44.97 124 ASN A O 1
ATOM 1021 N N . MET A 1 125 ? -1.293 -1.441 27.610 1.00 44.09 125 MET A N 1
ATOM 1022 C CA . MET A 1 125 ? -2.223 -1.727 28.713 1.00 44.09 125 MET A CA 1
ATOM 1023 C C . MET A 1 125 ? -1.522 -2.302 29.957 1.00 44.09 125 MET A C 1
ATOM 1025 O O . MET A 1 125 ? -2.132 -2.374 31.023 1.00 44.09 125 MET A O 1
ATOM 1029 N N . THR A 1 126 ? -0.232 -2.652 29.871 1.00 41.22 126 THR A N 1
ATOM 1030 C CA . THR A 1 126 ? 0.541 -3.247 30.980 1.00 41.22 126 THR A CA 1
ATOM 1031 C C . THR A 1 126 ? 1.179 -2.265 31.972 1.00 41.22 126 THR A C 1
ATOM 1033 O O . THR A 1 126 ? 1.926 -2.697 32.845 1.00 41.22 126 THR A O 1
ATOM 1036 N N . ALA A 1 127 ? 0.866 -0.967 31.935 1.00 37.53 127 ALA A N 1
ATOM 1037 C CA . ALA A 1 127 ? 1.417 -0.007 32.901 1.00 37.53 127 ALA A CA 1
ATOM 1038 C C . ALA A 1 127 ? 0.354 0.897 33.546 1.00 37.53 127 ALA A C 1
ATOM 1040 O O . ALA A 1 127 ? 0.462 2.120 33.543 1.00 37.53 127 ALA A O 1
ATOM 1041 N N . ALA A 1 128 ? -0.660 0.296 34.175 1.00 41.06 128 ALA A N 1
ATOM 1042 C CA . ALA A 1 128 ? -1.262 0.932 35.344 1.00 41.06 128 ALA A CA 1
ATOM 1043 C C . ALA A 1 128 ? -0.309 0.722 36.544 1.00 41.06 128 ALA A C 1
ATOM 1045 O O . ALA A 1 128 ? 0.158 -0.405 36.729 1.00 41.06 128 ALA A O 1
ATOM 1046 N N . PRO A 1 129 ? -0.045 1.730 37.401 1.00 42.75 129 PRO A N 1
ATOM 1047 C CA . PRO A 1 129 ? 0.909 1.639 38.522 1.00 42.75 129 PRO A CA 1
ATOM 1048 C C . PRO A 1 129 ? 0.629 0.532 39.558 1.00 42.75 129 PRO A C 1
ATOM 1050 O O . PRO A 1 129 ? 1.409 0.345 40.487 1.00 42.75 129 PRO A O 1
ATOM 1053 N N . ASN A 1 130 ? -0.479 -0.203 39.411 1.00 47.84 130 ASN A N 1
ATOM 1054 C CA . ASN A 1 130 ? -1.038 -1.090 40.426 1.00 47.84 130 ASN A CA 1
ATOM 1055 C C . ASN A 1 130 ? -1.042 -2.576 40.013 1.00 47.84 130 ASN A C 1
ATOM 1057 O O . ASN A 1 130 ? -1.653 -3.387 40.702 1.00 47.84 130 ASN A O 1
ATOM 1061 N N . GLY A 1 131 ? -0.400 -2.954 38.900 1.00 35.25 131 GLY A N 1
ATOM 1062 C CA . GLY A 1 131 ? -0.152 -4.367 38.571 1.00 35.25 131 GLY A CA 1
ATOM 1063 C C . GLY A 1 131 ? -1.392 -5.231 38.293 1.00 35.25 131 GLY A C 1
ATOM 1064 O O . GLY A 1 131 ? -1.287 -6.455 38.294 1.00 35.25 131 GLY A O 1
ATOM 1065 N N . GLN A 1 132 ? -2.561 -4.638 38.036 1.00 35.00 132 GLN A N 1
ATOM 1066 C CA . GLN A 1 132 ? -3.702 -5.382 37.504 1.00 35.00 132 GLN A CA 1
ATOM 1067 C C . GLN A 1 132 ? -3.587 -5.454 35.981 1.00 35.00 132 GLN A C 1
ATOM 1069 O O . GLN A 1 132 ? -3.843 -4.479 35.279 1.00 35.00 132 GLN A O 1
ATOM 1074 N N . LEU A 1 133 ? -3.188 -6.629 35.492 1.00 34.41 133 LEU A N 1
ATOM 1075 C CA . LEU A 1 133 ? -3.339 -7.026 34.096 1.00 34.41 133 LEU A CA 1
ATOM 1076 C C . LEU A 1 133 ? -4.826 -6.937 33.733 1.00 34.41 133 LEU A C 1
ATOM 1078 O O . LEU A 1 133 ? -5.625 -7.772 34.163 1.00 34.41 133 LEU A O 1
ATOM 1082 N N . PHE A 1 134 ? -5.214 -5.930 32.954 1.00 39.69 134 PHE A N 1
ATOM 1083 C CA . PHE A 1 134 ? -6.473 -6.003 32.227 1.00 39.69 134 PHE A CA 1
ATOM 1084 C C . PHE A 1 134 ? -6.285 -7.045 31.125 1.00 39.69 134 PHE A C 1
ATOM 1086 O O . PHE A 1 134 ? -5.769 -6.739 30.056 1.00 39.69 134 PHE A O 1
ATOM 1093 N N . ASN A 1 135 ? -6.724 -8.275 31.387 1.00 40.72 135 ASN A N 1
ATOM 1094 C CA . ASN A 1 135 ? -7.119 -9.207 30.335 1.00 40.72 135 ASN A CA 1
ATOM 1095 C C . ASN A 1 135 ? -8.380 -8.634 29.680 1.00 40.72 135 ASN A C 1
ATOM 1097 O O . ASN A 1 135 ? -9.484 -9.103 29.952 1.00 40.72 135 ASN A O 1
ATOM 1101 N N . ALA A 1 136 ? -8.237 -7.555 28.910 1.00 41.66 136 ALA A N 1
ATOM 1102 C CA . ALA A 1 136 ? -9.344 -7.026 28.141 1.00 41.66 136 ALA A CA 1
ATOM 1103 C C . ALA A 1 136 ? -9.669 -8.069 27.076 1.00 41.66 136 ALA A C 1
ATOM 1105 O O . ALA A 1 136 ? -8.920 -8.280 26.127 1.00 41.66 136 ALA A O 1
ATOM 1106 N N . THR A 1 137 ? -10.776 -8.772 27.272 1.00 47.28 137 THR A N 1
ATOM 1107 C CA . THR A 1 137 ? -11.316 -9.666 26.257 1.00 47.28 137 THR A CA 1
ATOM 1108 C C . THR A 1 137 ? -11.637 -8.853 24.998 1.00 47.28 137 THR A C 1
ATOM 1110 O O . THR A 1 137 ? -11.829 -7.635 25.060 1.00 47.28 137 THR A O 1
ATOM 1113 N N . GLN A 1 138 ? -11.748 -9.503 23.836 1.00 42.41 138 GLN A N 1
ATOM 1114 C CA . GLN A 1 138 ? -12.267 -8.851 22.626 1.00 42.41 138 GLN A CA 1
ATOM 1115 C C . GLN A 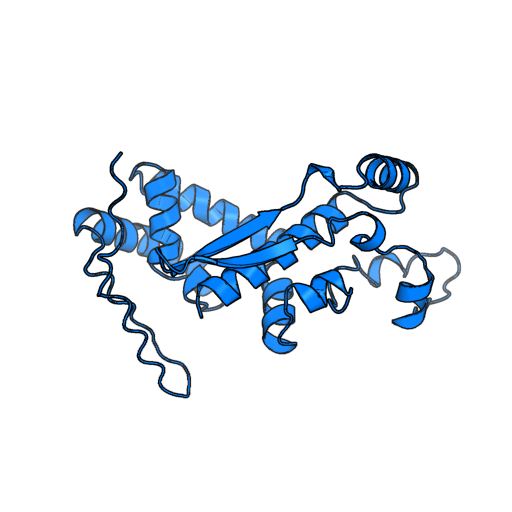1 138 ? -13.587 -8.105 22.921 1.00 42.41 138 GLN A C 1
ATOM 1117 O O . GLN A 1 138 ? -13.808 -7.011 22.407 1.00 42.41 138 GLN A O 1
ATOM 1122 N N . ASP A 1 139 ? -14.404 -8.635 23.837 1.00 42.84 139 ASP A N 1
ATOM 1123 C CA . ASP A 1 139 ? -15.627 -8.005 24.337 1.00 42.84 139 ASP A CA 1
ATOM 1124 C C . ASP A 1 139 ? -15.384 -6.735 25.172 1.00 42.84 139 ASP A C 1
ATOM 1126 O O . ASP A 1 139 ? -16.179 -5.800 25.089 1.00 42.84 139 ASP A O 1
ATOM 1130 N N . ASP A 1 140 ? -14.293 -6.640 25.931 1.00 42.62 140 ASP A N 1
ATOM 1131 C CA . ASP A 1 140 ? -13.924 -5.434 26.686 1.00 42.62 140 ASP A CA 1
ATOM 1132 C C . ASP A 1 140 ? -13.408 -4.326 25.763 1.00 42.62 140 ASP A C 1
ATOM 1134 O O . ASP A 1 140 ? -13.750 -3.156 25.941 1.00 42.62 140 ASP A O 1
ATOM 1138 N N . LEU A 1 141 ? -12.667 -4.687 24.711 1.00 44.97 141 LEU A N 1
ATOM 1139 C CA . LEU A 1 141 ? -12.259 -3.751 23.659 1.00 44.97 141 LEU A CA 1
ATOM 1140 C C . LEU A 1 141 ? -13.476 -3.254 22.866 1.00 44.97 141 LEU A C 1
ATOM 1142 O O . LEU A 1 141 ? -13.604 -2.051 22.626 1.00 44.97 141 LEU A O 1
ATOM 1146 N N . ILE A 1 142 ? -14.422 -4.149 22.565 1.00 41.88 142 ILE A N 1
ATOM 1147 C CA . ILE A 1 142 ? -15.727 -3.824 21.974 1.00 41.88 142 ILE A CA 1
ATOM 1148 C C . ILE A 1 142 ? -16.556 -2.899 22.886 1.00 41.88 142 ILE A C 1
ATOM 1150 O O . ILE A 1 142 ? -17.207 -1.986 22.376 1.00 41.88 142 ILE A O 1
ATOM 1154 N N . ARG A 1 143 ? -16.523 -3.089 24.213 1.00 40.28 143 ARG A N 1
ATOM 1155 C CA . ARG A 1 143 ? -17.251 -2.268 25.203 1.00 40.28 143 ARG A CA 1
ATOM 1156 C C . ARG A 1 143 ? -16.558 -0.949 25.555 1.00 40.28 143 ARG A C 1
ATOM 1158 O O . ARG A 1 143 ? -17.235 -0.032 26.008 1.00 40.28 143 ARG A O 1
ATOM 1165 N N . SER A 1 144 ? -15.249 -0.817 25.325 1.00 47.81 144 SER A N 1
ATOM 1166 C CA . SER A 1 144 ? -14.460 0.376 25.681 1.00 47.81 144 SER A CA 1
ATOM 1167 C C . SER A 1 144 ? -14.772 1.642 24.863 1.00 47.81 144 SER A C 1
ATOM 1169 O O . SER A 1 144 ? -14.234 2.707 25.157 1.00 47.81 144 SER A O 1
ATOM 1171 N N . GLY A 1 145 ? -15.626 1.566 23.834 1.00 43.72 145 GLY A N 1
ATOM 1172 C CA . GLY A 1 145 ? -16.037 2.735 23.041 1.00 43.72 145 GLY A CA 1
ATOM 1173 C C . GLY A 1 145 ? -14.942 3.324 22.137 1.00 43.72 145 GLY A C 1
ATOM 1174 O O . GLY A 1 145 ? -15.136 4.394 21.562 1.00 43.72 145 GLY A O 1
ATOM 1175 N N . LYS A 1 146 ? -13.800 2.640 21.980 1.00 53.22 146 LYS A N 1
ATOM 1176 C CA . LYS A 1 146 ? -12.681 3.030 21.101 1.00 53.22 146 LYS A CA 1
ATOM 1177 C C . LYS A 1 146 ? -12.820 2.491 19.674 1.00 53.22 146 LYS A C 1
ATOM 1179 O O . LYS A 1 146 ? -11.853 2.031 19.070 1.00 53.22 146 LYS A O 1
ATOM 1184 N N . ARG A 1 147 ? -14.021 2.493 19.100 1.00 62.88 147 ARG A N 1
ATOM 1185 C CA . ARG A 1 147 ? -14.160 2.105 17.696 1.00 62.88 147 ARG A CA 1
ATOM 1186 C C . ARG A 1 147 ? -13.836 3.314 16.847 1.00 62.88 147 ARG A C 1
ATOM 1188 O O . ARG A 1 147 ? -14.669 4.187 16.645 1.00 62.88 147 ARG A O 1
ATOM 1195 N N . ILE A 1 148 ? -12.628 3.339 16.296 1.00 67.38 148 ILE A N 1
ATOM 1196 C CA . ILE A 1 148 ? -12.281 4.297 15.246 1.00 67.38 148 ILE A CA 1
ATOM 1197 C C . ILE A 1 148 ? -13.322 4.292 14.109 1.00 67.38 148 ILE A C 1
ATOM 1199 O O . ILE A 1 148 ? -13.641 5.327 13.530 1.00 67.38 148 ILE A O 1
ATOM 1203 N N . LEU A 1 149 ? -13.938 3.130 13.884 1.00 68.00 149 LEU A N 1
ATOM 1204 C CA . LEU A 1 149 ? -15.040 2.880 12.958 1.00 68.00 149 LEU A CA 1
ATOM 1205 C C . LEU A 1 149 ? -16.311 3.688 13.244 1.00 68.00 149 LEU A C 1
ATOM 1207 O O . LEU A 1 149 ? -17.032 3.993 12.302 1.00 68.00 149 LEU A O 1
ATOM 1211 N N . ASP A 1 150 ? -16.556 4.097 14.491 1.00 71.56 150 ASP A N 1
ATOM 1212 C CA . ASP A 1 150 ? -17.700 4.955 14.837 1.00 71.56 150 ASP A CA 1
ATOM 1213 C C . ASP A 1 150 ? -17.542 6.371 14.251 1.00 71.56 150 ASP A C 1
ATOM 1215 O O . ASP A 1 150 ? -18.508 7.131 14.144 1.00 71.56 150 ASP A O 1
ATOM 1219 N N . PHE A 1 151 ? -16.315 6.736 13.869 1.00 70.44 151 PHE A N 1
ATOM 1220 C CA . PHE A 1 151 ? -15.963 8.056 13.348 1.00 70.44 151 PHE A CA 1
ATOM 1221 C C . PHE A 1 151 ? -15.531 8.018 11.882 1.00 70.44 151 PHE A C 1
ATOM 1223 O O . PHE A 1 151 ? -15.553 9.050 11.210 1.00 70.44 151 PHE A O 1
ATOM 1230 N N . LEU A 1 152 ? -15.137 6.851 11.379 1.00 68.06 152 LEU A N 1
ATOM 1231 C CA . LEU A 1 152 ? -14.655 6.676 10.017 1.00 68.06 152 LEU A CA 1
ATOM 1232 C C . LEU A 1 152 ? -15.796 6.523 9.009 1.00 68.06 152 LEU A C 1
ATOM 1234 O O . LEU A 1 152 ? -16.905 6.114 9.353 1.00 68.06 152 LEU A O 1
ATOM 1238 N N . PRO A 1 153 ? -15.533 6.819 7.729 1.00 63.97 153 PRO A N 1
ATOM 1239 C CA . PRO A 1 153 ? -16.477 6.511 6.671 1.00 63.97 153 PRO A CA 1
ATOM 1240 C C . PRO A 1 153 ? -16.659 5.007 6.505 1.00 63.97 153 PRO A C 1
ATOM 1242 O O . PRO A 1 153 ? -15.862 4.325 5.870 1.00 63.97 153 PRO A O 1
ATOM 1245 N N . ILE A 1 154 ? -17.770 4.516 7.035 1.00 62.75 154 ILE A N 1
ATOM 1246 C CA . ILE A 1 154 ? -18.290 3.168 6.785 1.00 62.75 154 ILE A CA 1
ATOM 1247 C C . ILE A 1 154 ? -18.725 3.033 5.311 1.00 62.75 154 ILE A C 1
ATOM 1249 O O . ILE A 1 154 ? -18.758 1.938 4.758 1.00 62.75 154 ILE A O 1
ATOM 1253 N N . GLU A 1 155 ? -19.002 4.154 4.635 1.00 65.50 155 GLU A N 1
ATOM 1254 C CA . GLU A 1 155 ? -19.381 4.197 3.219 1.00 65.50 155 GLU A CA 1
ATOM 1255 C C . GLU A 1 155 ? -18.161 4.165 2.296 1.00 65.50 155 GLU A C 1
ATOM 1257 O O . GLU A 1 155 ? -17.883 5.102 1.540 1.00 65.50 155 GLU A O 1
ATOM 1262 N N . LEU A 1 156 ? -17.423 3.067 2.389 1.00 71.44 156 LEU A N 1
ATOM 1263 C CA . LEU A 1 156 ? -16.430 2.684 1.410 1.00 71.44 156 LEU A CA 1
ATOM 1264 C C . LEU A 1 156 ? -17.043 1.606 0.519 1.00 71.44 156 LEU A C 1
ATOM 1266 O O . LEU A 1 156 ? -17.278 0.485 0.961 1.00 71.44 156 LEU A O 1
ATOM 1270 N N . ALA A 1 157 ? -17.288 1.948 -0.742 1.00 76.06 157 ALA A N 1
ATOM 1271 C CA . ALA A 1 157 ? -17.645 0.968 -1.756 1.00 76.06 157 ALA A CA 1
ATOM 1272 C C . ALA A 1 157 ? -16.470 0.795 -2.714 1.00 76.06 157 ALA A C 1
ATOM 1274 O O . ALA A 1 157 ? -15.727 1.738 -2.995 1.00 76.06 157 ALA A O 1
ATOM 1275 N N . TYR A 1 158 ? -16.306 -0.416 -3.221 1.00 82.31 158 TYR A N 1
ATOM 1276 C CA . TYR A 1 158 ? -15.356 -0.702 -4.279 1.00 82.31 158 TYR A CA 1
ATOM 1277 C C . TYR A 1 158 ? -15.950 -1.731 -5.229 1.00 82.31 158 TYR A C 1
ATOM 1279 O O . TYR A 1 158 ? -16.868 -2.472 -4.879 1.00 82.31 158 TYR A O 1
ATOM 1287 N N . GLY A 1 159 ? -15.437 -1.749 -6.445 1.00 84.25 159 GLY A N 1
ATOM 1288 C CA . GLY A 1 159 ? -15.838 -2.689 -7.476 1.00 84.25 159 GLY A CA 1
ATOM 1289 C C . GLY A 1 159 ? -14.918 -2.558 -8.672 1.00 84.25 159 GLY A C 1
ATOM 1290 O O . GLY A 1 159 ? -13.906 -1.864 -8.599 1.00 84.25 159 GLY A O 1
ATOM 1291 N N . PHE A 1 160 ? -15.279 -3.196 -9.775 1.00 83.31 160 PHE A N 1
ATOM 1292 C CA . PHE A 1 160 ? -14.550 -3.083 -11.029 1.00 83.31 160 PHE A CA 1
ATOM 1293 C C . PHE A 1 160 ? -15.441 -2.404 -12.064 1.00 83.31 160 PHE A C 1
ATOM 1295 O O . PHE A 1 160 ? -16.628 -2.704 -12.163 1.00 83.31 160 PHE A O 1
ATOM 1302 N N . SER A 1 161 ? -14.870 -1.463 -12.808 1.00 86.69 161 SER A N 1
ATOM 1303 C CA . SER A 1 161 ? -15.517 -0.848 -13.962 1.00 86.69 161 SER A CA 1
ATOM 1304 C C . SER A 1 161 ? -15.774 -1.910 -15.028 1.00 86.69 161 SER A C 1
ATOM 1306 O O . SER A 1 161 ? -14.844 -2.612 -15.421 1.00 86.69 161 SER A O 1
ATOM 1308 N N . GLU A 1 162 ? -17.006 -2.012 -15.525 1.00 84.81 162 GLU A N 1
ATOM 1309 C CA . GLU A 1 162 ? -17.334 -2.926 -16.629 1.00 84.81 162 GLU A CA 1
ATOM 1310 C C . GLU A 1 162 ? -16.626 -2.531 -17.933 1.00 84.81 162 GLU A C 1
ATOM 1312 O O . GLU A 1 162 ? -16.265 -3.394 -18.727 1.00 84.81 162 G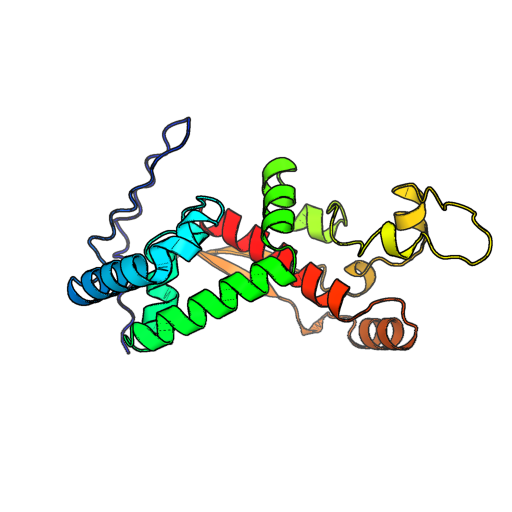LU A O 1
ATOM 1317 N N . GLU A 1 163 ? -16.394 -1.232 -18.142 1.00 85.50 163 GLU A N 1
ATOM 1318 C CA . GLU A 1 163 ? -15.771 -0.706 -19.359 1.00 85.50 163 GLU A CA 1
ATOM 1319 C C . GLU A 1 163 ? -14.255 -0.927 -19.369 1.00 85.50 163 GLU A C 1
ATOM 1321 O O . GLU A 1 163 ? -13.686 -1.313 -20.386 1.00 85.50 163 GLU A O 1
ATOM 1326 N N . THR A 1 164 ? -13.587 -0.673 -18.239 1.00 83.62 164 THR A N 1
ATOM 1327 C CA . THR A 1 164 ? -12.115 -0.660 -18.179 1.00 83.62 164 THR A CA 1
ATOM 1328 C C . THR A 1 164 ? -11.522 -1.847 -17.429 1.00 83.62 164 THR A C 1
ATOM 1330 O O . THR A 1 164 ? -10.303 -2.026 -17.439 1.00 83.62 164 THR A O 1
ATOM 1333 N N . GLY A 1 165 ? -12.345 -2.625 -16.719 1.00 83.38 165 GLY A N 1
ATOM 1334 C CA . GLY A 1 165 ? -11.883 -3.662 -15.795 1.00 83.38 165 GLY A CA 1
ATOM 1335 C C . GLY A 1 165 ? -11.041 -3.114 -14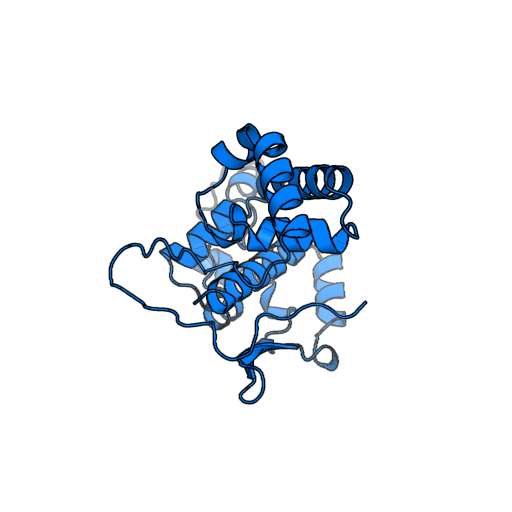.638 1.00 83.38 165 GLY A C 1
ATOM 1336 O O . GLY A 1 165 ? -10.347 -3.874 -13.964 1.00 83.38 165 GLY A O 1
ATOM 1337 N N . GLU A 1 166 ? -11.024 -1.795 -14.425 1.00 81.38 166 GLU A N 1
ATOM 1338 C CA . GLU A 1 166 ? -10.254 -1.180 -13.349 1.00 81.38 166 GLU A CA 1
ATOM 1339 C C . GLU A 1 166 ? -11.030 -1.183 -12.051 1.00 81.38 166 GLU A C 1
ATOM 1341 O O . GLU A 1 166 ? -12.232 -0.927 -12.026 1.00 81.38 166 GLU A O 1
ATOM 1346 N N . MET A 1 167 ? -10.311 -1.403 -10.959 1.00 82.75 167 MET A N 1
ATOM 1347 C CA . MET A 1 167 ? -10.877 -1.244 -9.637 1.00 82.75 167 MET A CA 1
ATOM 1348 C C . MET A 1 167 ? -11.221 0.229 -9.388 1.00 82.75 167 MET A C 1
ATOM 1350 O O . MET A 1 167 ? -10.367 1.112 -9.482 1.00 82.75 167 MET A O 1
ATOM 1354 N N . VAL A 1 168 ? -12.475 0.477 -9.034 1.00 86.56 168 VAL A N 1
ATOM 1355 C CA . VAL A 1 168 ? -13.001 1.782 -8.651 1.00 86.56 168 VAL A CA 1
ATOM 1356 C C . VAL A 1 168 ? -13.252 1.767 -7.155 1.00 86.56 168 VAL A C 1
ATOM 1358 O O . VAL A 1 168 ? -13.886 0.853 -6.632 1.00 86.56 168 VAL A O 1
ATOM 1361 N N . GLN A 1 169 ? -12.777 2.805 -6.476 1.00 85.94 169 GLN A N 1
ATOM 1362 C CA . GLN A 1 169 ? -13.071 3.069 -5.075 1.00 85.94 169 GLN A CA 1
ATOM 1363 C C . GLN A 1 169 ? -13.989 4.287 -4.990 1.00 85.94 169 GLN A C 1
ATOM 1365 O O . GLN A 1 169 ? -13.678 5.346 -5.536 1.00 85.94 169 GLN A O 1
ATOM 1370 N N . TYR A 1 170 ? -15.108 4.151 -4.287 1.00 85.25 170 TYR A N 1
ATOM 1371 C CA . TYR A 1 170 ? -16.018 5.246 -3.990 1.00 85.25 170 TYR A CA 1
ATOM 1372 C C . TYR A 1 170 ? -15.918 5.626 -2.513 1.00 85.25 170 TYR A C 1
ATOM 1374 O O . TYR A 1 170 ? -16.100 4.794 -1.623 1.00 85.25 170 TYR A O 1
ATOM 1382 N N . LEU A 1 171 ? -15.636 6.906 -2.274 1.00 83.94 171 LEU A N 1
ATOM 1383 C CA . LEU A 1 171 ? -15.490 7.506 -0.953 1.00 83.94 171 LEU A CA 1
ATOM 1384 C C . LEU A 1 171 ? -16.470 8.678 -0.828 1.00 83.94 171 LEU A C 1
ATOM 1386 O O . LEU A 1 171 ? -16.290 9.724 -1.454 1.00 83.94 171 LEU A O 1
ATOM 1390 N N . SER A 1 172 ? -17.491 8.533 0.015 1.00 82.44 172 SER A N 1
ATOM 1391 C CA . SER A 1 172 ? -18.475 9.593 0.271 1.00 82.44 172 SER A CA 1
ATOM 1392 C C . SER A 1 172 ? -17.972 10.587 1.327 1.00 82.44 172 SER A C 1
ATOM 1394 O O . SER A 1 172 ? -18.425 10.592 2.472 1.00 82.44 172 SER A O 1
ATOM 1396 N N . ALA A 1 173 ? -17.010 11.442 0.953 1.00 81.75 173 ALA A N 1
ATOM 1397 C CA . ALA A 1 173 ? -16.379 12.421 1.856 1.00 81.75 173 ALA A CA 1
ATOM 1398 C C . ALA A 1 173 ? -17.388 13.332 2.584 1.00 81.75 173 ALA A C 1
ATOM 1400 O O . ALA A 1 173 ? -17.201 13.677 3.749 1.00 81.75 173 ALA A O 1
ATOM 1401 N N . GLY A 1 174 ? -18.493 13.687 1.920 1.00 82.50 174 GLY A N 1
ATOM 1402 C CA . GLY A 1 174 ? -19.523 14.572 2.474 1.00 82.50 174 GLY A CA 1
ATOM 1403 C C . GLY A 1 174 ? -20.322 13.984 3.642 1.00 82.50 174 GLY A C 1
ATOM 1404 O O . GLY A 1 174 ? -20.996 14.730 4.345 1.00 82.50 174 GLY A O 1
ATOM 1405 N N . ARG A 1 175 ? -20.251 12.668 3.867 1.00 79.88 175 ARG A N 1
ATOM 1406 C CA . ARG A 1 175 ? -20.935 11.988 4.979 1.00 79.88 175 ARG A CA 1
ATOM 1407 C C . ARG A 1 175 ? -20.027 11.703 6.168 1.00 79.88 175 ARG A C 1
ATOM 1409 O O . ARG A 1 175 ? -20.468 11.112 7.150 1.00 79.88 175 ARG A O 1
ATOM 1416 N N . TRP A 1 176 ? -18.764 12.114 6.099 1.00 83.12 176 TRP A N 1
ATOM 1417 C CA . TRP A 1 176 ? -17.828 11.898 7.192 1.00 83.12 176 TRP A CA 1
ATOM 1418 C C . TRP A 1 176 ? -18.254 12.741 8.391 1.00 83.12 176 TRP A C 1
ATOM 1420 O O . TRP A 1 176 ? -18.445 13.954 8.276 1.00 83.12 176 TRP A O 1
ATOM 1430 N N . ASN A 1 177 ? -18.346 12.119 9.566 1.00 82.81 177 ASN A N 1
ATOM 1431 C CA . ASN A 1 177 ? -18.566 12.834 10.818 1.00 82.81 177 ASN A CA 1
ATOM 1432 C C . ASN A 1 177 ? -17.260 13.505 11.278 1.00 82.81 177 ASN A C 1
ATOM 1434 O O . ASN A 1 177 ? -16.696 13.166 12.316 1.00 82.81 177 ASN A O 1
ATOM 1438 N N . THR A 1 178 ? -16.755 14.460 10.493 1.00 87.50 178 THR A N 1
ATOM 1439 C CA . THR A 1 178 ? -15.487 15.159 10.760 1.00 87.50 178 THR A CA 1
ATOM 1440 C C . THR A 1 178 ? -15.498 15.884 12.101 1.00 87.50 178 THR A C 1
ATOM 1442 O O . THR A 1 178 ? -14.477 15.923 12.784 1.00 87.50 178 THR A O 1
ATOM 1445 N N . ARG A 1 179 ? -16.665 16.388 12.531 1.00 87.94 179 ARG A N 1
ATOM 1446 C CA . ARG A 1 179 ? -16.852 16.944 13.878 1.00 87.94 179 ARG A CA 1
ATOM 1447 C C . ARG A 1 179 ? -16.654 15.874 14.952 1.00 87.94 179 ARG A C 1
ATOM 1449 O O . ARG A 1 179 ? -15.922 16.120 15.900 1.00 87.94 179 ARG A O 1
ATOM 1456 N N . GLY A 1 180 ? -17.268 14.703 14.791 1.00 85.75 180 GLY A N 1
ATOM 1457 C CA . GLY A 1 180 ? -17.099 13.568 15.698 1.00 85.75 180 GLY A CA 1
ATOM 1458 C C . GLY A 1 180 ? -15.656 13.074 15.760 1.00 85.75 180 GLY A C 1
ATOM 1459 O O . GLY A 1 180 ? -15.156 12.870 16.860 1.00 85.75 180 GLY A O 1
ATOM 1460 N N . ILE A 1 181 ? -14.971 12.967 14.611 1.00 84.94 181 ILE A N 1
ATOM 1461 C CA . ILE A 1 181 ? -13.530 12.663 14.549 1.00 84.94 181 ILE A CA 1
ATOM 1462 C C . ILE A 1 181 ? -12.742 13.708 15.351 1.00 84.94 181 ILE A C 1
ATOM 1464 O O . ILE A 1 181 ? -11.925 13.343 16.190 1.00 84.94 181 ILE A O 1
ATOM 1468 N N . GLY A 1 182 ? -13.001 15.002 15.129 1.00 87.12 182 GLY A N 1
ATOM 1469 C CA . GLY A 1 182 ? -12.323 16.090 15.836 1.00 87.12 182 GLY A CA 1
ATOM 1470 C C . GLY A 1 182 ? -12.544 16.047 17.350 1.00 87.12 182 GLY A C 1
ATOM 1471 O O . GLY A 1 182 ? -11.584 16.141 18.108 1.00 87.12 182 GLY A O 1
ATOM 1472 N N . SER A 1 183 ? -13.785 15.842 17.801 1.00 87.62 183 SER A N 1
ATOM 1473 C CA . SER A 1 183 ? -14.102 15.670 19.225 1.00 87.62 183 SER A CA 1
ATOM 1474 C C . SER A 1 183 ? -13.414 14.439 19.815 1.00 87.62 183 SER A C 1
ATOM 1476 O O . SER A 1 183 ? -12.761 14.548 20.847 1.00 87.62 183 SER A O 1
ATOM 1478 N N . ALA A 1 184 ? -13.487 13.288 19.141 1.00 83.56 184 ALA A N 1
ATOM 1479 C CA . ALA A 1 184 ? -12.836 12.059 19.590 1.00 83.56 184 ALA A CA 1
ATOM 1480 C C . ALA A 1 184 ? -11.310 12.211 19.682 1.00 83.56 184 ALA A C 1
ATOM 1482 O O . ALA A 1 184 ? -10.705 11.704 20.623 1.00 83.56 184 ALA A O 1
ATOM 1483 N N . TRP A 1 185 ? -10.697 12.950 18.756 1.00 87.00 185 TRP A N 1
ATOM 1484 C CA . TRP A 1 185 ? -9.274 13.280 18.801 1.00 87.00 185 TRP A CA 1
ATOM 1485 C C . TRP A 1 185 ? -8.922 14.156 20.007 1.00 87.00 185 TRP A C 1
ATOM 1487 O O . TRP A 1 185 ? -7.993 13.847 20.747 1.00 87.00 185 TRP A O 1
ATOM 1497 N N . MET A 1 186 ? -9.675 15.239 20.232 1.00 88.06 186 MET A N 1
ATOM 1498 C CA . MET A 1 186 ? -9.451 16.151 21.362 1.00 88.06 186 MET A CA 1
ATOM 1499 C C . MET A 1 186 ? -9.658 15.466 22.719 1.00 88.06 186 MET A C 1
ATOM 1501 O O . MET A 1 186 ? -9.005 15.822 23.695 1.00 88.06 186 MET A O 1
ATOM 1505 N N . GLU A 1 187 ? -10.543 14.472 22.773 1.00 87.06 187 GLU A N 1
ATOM 1506 C CA . GLU A 1 187 ? -10.826 13.656 23.957 1.00 87.06 187 GLU A CA 1
ATOM 1507 C C . GLU A 1 187 ? -9.866 12.461 24.115 1.00 87.06 187 GLU A C 1
ATOM 1509 O O . GLU A 1 187 ? -10.004 11.688 25.061 1.00 87.06 187 GLU A O 1
ATOM 1514 N N . GLY A 1 188 ? -8.909 12.272 23.196 1.00 84.69 188 GLY A N 1
ATOM 1515 C CA . GLY A 1 188 ? -7.956 11.157 23.231 1.00 84.69 188 GLY A CA 1
ATOM 1516 C C . GLY A 1 188 ? -8.579 9.777 22.977 1.00 84.69 188 GLY A C 1
ATOM 1517 O O . GLY A 1 188 ? -7.976 8.760 23.313 1.00 84.69 188 GLY A O 1
ATOM 1518 N N . ARG A 1 189 ? -9.787 9.723 22.400 1.00 80.38 189 ARG A N 1
ATOM 1519 C CA . ARG A 1 189 ? -10.488 8.476 22.039 1.00 80.38 189 ARG A CA 1
ATOM 1520 C C . ARG A 1 189 ? -9.992 7.858 20.733 1.00 80.38 189 ARG A C 1
ATOM 1522 O O . ARG A 1 189 ? -10.188 6.665 20.534 1.00 80.38 189 ARG A O 1
ATOM 1529 N N . ILE A 1 190 ? -9.384 8.664 19.866 1.00 82.56 190 ILE A N 1
ATOM 1530 C CA . ILE A 1 190 ? -8.649 8.230 18.673 1.00 82.56 190 ILE A CA 1
ATOM 1531 C C . ILE A 1 190 ? -7.325 8.980 18.661 1.00 82.56 190 ILE A C 1
ATOM 1533 O O . ILE A 1 190 ? -7.298 10.183 18.934 1.00 82.56 190 ILE A O 1
ATOM 1537 N N . ASN A 1 191 ? -6.245 8.307 18.281 1.00 85.31 191 ASN A N 1
ATOM 1538 C CA . ASN A 1 191 ? -4.982 8.969 17.978 1.00 85.31 191 ASN A CA 1
ATOM 1539 C C . ASN A 1 191 ? -4.610 8.886 16.485 1.00 85.31 191 ASN A C 1
ATOM 1541 O O . ASN A 1 191 ? -5.218 8.170 15.684 1.00 85.31 191 ASN A O 1
ATOM 1545 N N . ARG A 1 192 ? -3.586 9.659 16.102 1.00 86.06 192 ARG A N 1
ATOM 1546 C CA . ARG A 1 192 ? -3.089 9.730 14.719 1.00 86.06 192 ARG A CA 1
ATOM 1547 C C . ARG A 1 192 ? -2.707 8.370 14.159 1.00 86.06 192 ARG A C 1
ATOM 1549 O O . ARG A 1 192 ? -2.957 8.109 12.987 1.00 86.06 192 ARG A O 1
ATOM 1556 N N . GLU A 1 193 ? -2.043 7.561 14.966 1.00 85.75 193 GLU A N 1
ATOM 1557 C CA . GLU A 1 193 ? -1.484 6.295 14.529 1.00 85.75 193 GLU A CA 1
ATOM 1558 C C . GLU A 1 193 ? -2.592 5.275 14.258 1.00 85.75 193 GLU A C 1
ATOM 1560 O O . GLU A 1 193 ? -2.606 4.696 13.177 1.00 85.75 193 GLU A O 1
ATOM 1565 N N . GLU A 1 194 ? -3.584 5.146 15.144 1.00 82.69 194 GLU A N 1
ATOM 1566 C CA . GLU A 1 194 ? -4.770 4.298 14.926 1.00 82.69 194 GLU A CA 1
ATOM 1567 C C . GLU A 1 194 ? -5.509 4.701 13.644 1.00 82.69 194 GLU A C 1
ATOM 1569 O O . GLU A 1 194 ? -5.883 3.855 12.828 1.00 82.69 194 GLU A O 1
ATOM 1574 N N . PHE A 1 195 ? -5.668 6.012 13.427 1.00 86.12 195 PHE A N 1
ATOM 1575 C CA . PHE A 1 195 ? -6.298 6.554 12.223 1.00 86.12 195 PHE A CA 1
ATOM 1576 C C . PHE A 1 195 ? -5.545 6.204 10.952 1.00 86.12 195 PHE A C 1
ATOM 1578 O O . PHE A 1 195 ? -6.152 5.750 9.982 1.00 86.12 195 PHE A O 1
ATOM 1585 N N . LEU A 1 196 ? -4.228 6.381 10.939 1.00 87.94 196 LEU A N 1
ATOM 1586 C CA . LEU A 1 196 ? -3.422 6.014 9.782 1.00 87.94 196 LEU A CA 1
ATOM 1587 C C . LEU A 1 196 ? -3.412 4.498 9.571 1.00 87.94 196 LEU A C 1
ATOM 1589 O O . LEU A 1 196 ? -3.550 4.052 8.434 1.00 87.94 196 LEU A O 1
ATOM 1593 N N . ARG A 1 197 ? -3.334 3.707 10.644 1.00 87.94 197 ARG A N 1
ATOM 1594 C CA . ARG A 1 197 ? -3.316 2.243 10.583 1.00 87.94 197 ARG A CA 1
ATOM 1595 C C . ARG A 1 197 ? -4.610 1.676 9.995 1.00 87.94 197 ARG A C 1
ATOM 1597 O O . ARG A 1 197 ? -4.544 0.756 9.183 1.00 87.94 197 ARG A O 1
ATOM 1604 N N . PHE A 1 198 ? -5.767 2.275 10.288 1.00 87.38 198 PHE A N 1
ATOM 1605 C CA . PHE A 1 198 ? -7.019 1.951 9.592 1.00 87.38 198 PHE A CA 1
ATOM 1606 C C . PHE A 1 198 ? -6.904 2.115 8.076 1.00 87.38 198 PHE A C 1
ATOM 1608 O O . PHE A 1 198 ? -7.265 1.214 7.319 1.00 87.38 198 PHE A O 1
ATOM 1615 N N . TRP A 1 199 ? -6.367 3.243 7.614 1.00 89.38 199 TRP A N 1
ATOM 1616 C CA . TRP A 1 199 ? -6.219 3.479 6.179 1.00 89.38 199 TRP A CA 1
ATOM 1617 C C . TRP A 1 199 ? -5.198 2.544 5.530 1.00 89.38 199 TRP A C 1
ATOM 1619 O O . TRP A 1 199 ? -5.383 2.173 4.372 1.00 89.38 199 TRP A O 1
ATOM 1629 N N . VAL A 1 200 ? -4.173 2.109 6.269 1.00 92.62 200 VAL A N 1
ATOM 1630 C CA . VAL A 1 200 ? -3.244 1.065 5.809 1.00 92.62 200 VAL A CA 1
ATOM 1631 C C . VAL A 1 200 ? -3.974 -0.262 5.598 1.00 92.62 200 VAL A C 1
ATOM 1633 O O . VAL A 1 200 ? -3.819 -0.857 4.536 1.00 92.62 200 VAL A O 1
ATOM 1636 N N . TYR A 1 201 ? -4.834 -0.685 6.529 1.00 90.88 201 TYR A N 1
ATOM 1637 C CA . TYR A 1 201 ? -5.677 -1.878 6.359 1.00 90.88 201 TYR A CA 1
ATOM 1638 C C . TYR A 1 201 ? -6.533 -1.812 5.093 1.00 90.88 201 TYR A C 1
ATOM 1640 O O . TYR A 1 201 ? -6.544 -2.746 4.290 1.00 90.88 201 TYR A O 1
ATOM 1648 N N . ILE A 1 202 ? -7.224 -0.686 4.897 1.00 89.88 202 ILE A N 1
ATOM 1649 C CA . ILE A 1 202 ? -8.049 -0.459 3.709 1.00 89.88 202 ILE A CA 1
ATOM 1650 C C . ILE A 1 202 ? -7.201 -0.548 2.435 1.00 89.88 202 ILE A C 1
ATOM 1652 O O . ILE A 1 202 ? -7.584 -1.242 1.494 1.00 89.88 202 ILE A O 1
ATOM 1656 N N . ALA A 1 203 ? -6.042 0.116 2.403 1.00 91.62 203 ALA A N 1
ATOM 1657 C CA . ALA A 1 203 ? -5.156 0.111 1.244 1.00 91.62 203 ALA A CA 1
ATOM 1658 C C . ALA A 1 203 ? -4.590 -1.286 0.936 1.00 91.62 203 ALA A C 1
ATOM 1660 O O . ALA A 1 203 ? -4.510 -1.664 -0.233 1.00 91.62 203 ALA A O 1
ATOM 1661 N N . GLU A 1 204 ? -4.227 -2.066 1.957 1.00 93.62 204 GLU A N 1
ATOM 1662 C CA . GLU A 1 204 ? -3.684 -3.415 1.779 1.00 93.62 204 GLU A CA 1
ATOM 1663 C C . GLU A 1 204 ? -4.758 -4.403 1.292 1.00 93.62 204 GLU A C 1
ATOM 1665 O O . GLU A 1 204 ? -4.471 -5.155 0.359 1.00 93.62 204 GLU A O 1
ATOM 1670 N N . VAL A 1 205 ? -5.998 -4.351 1.812 1.00 91.44 205 VAL A N 1
ATOM 1671 C CA . VAL A 1 205 ? -7.123 -5.152 1.274 1.00 91.44 205 VAL A CA 1
ATOM 1672 C C . VAL A 1 205 ? -7.383 -4.802 -0.183 1.00 91.44 205 VAL A C 1
ATOM 1674 O O . VAL A 1 205 ? -7.426 -5.687 -1.031 1.00 91.44 205 VAL A O 1
ATOM 1677 N N . ILE A 1 206 ? -7.503 -3.511 -0.491 1.00 88.88 206 ILE A N 1
ATOM 1678 C CA . ILE A 1 206 ? -7.710 -3.022 -1.857 1.00 88.88 206 ILE A CA 1
ATOM 1679 C C . ILE A 1 206 ? -6.585 -3.507 -2.781 1.00 88.88 206 ILE A C 1
ATOM 1681 O O . ILE A 1 206 ? -6.852 -3.959 -3.890 1.00 88.88 206 ILE A O 1
ATOM 1685 N N . SER A 1 207 ? -5.329 -3.471 -2.324 1.00 88.94 207 SER A N 1
ATOM 1686 C CA . SER A 1 207 ? -4.199 -3.980 -3.104 1.00 88.94 207 SER A CA 1
ATOM 1687 C C . SER A 1 207 ? -4.268 -5.491 -3.330 1.00 88.94 207 SER A C 1
ATOM 1689 O O . SER A 1 207 ? -3.880 -5.935 -4.401 1.00 88.94 207 SER A O 1
ATOM 1691 N N . ILE A 1 208 ? -4.730 -6.279 -2.352 1.00 88.94 208 ILE A N 1
ATOM 1692 C CA . ILE A 1 208 ? -4.921 -7.732 -2.511 1.00 88.94 208 ILE A CA 1
ATOM 1693 C C . ILE A 1 208 ? -6.014 -8.014 -3.539 1.00 88.94 208 ILE A C 1
ATOM 1695 O O . ILE A 1 208 ? -5.813 -8.825 -4.437 1.00 88.94 208 ILE A O 1
ATOM 1699 N N . GLU A 1 209 ? -7.164 -7.350 -3.414 1.00 85.62 209 GLU A N 1
ATOM 1700 C CA . GLU A 1 209 ? -8.302 -7.562 -4.313 1.00 85.62 209 GLU A CA 1
ATOM 1701 C C . GLU A 1 209 ? -7.997 -7.105 -5.744 1.00 85.62 209 GLU A C 1
ATOM 1703 O O . GLU A 1 209 ? -8.426 -7.755 -6.688 1.00 85.62 209 GLU A O 1
ATOM 1708 N N . ALA A 1 210 ? -7.213 -6.039 -5.926 1.00 81.94 210 ALA A N 1
ATOM 1709 C CA . ALA A 1 210 ? -6.806 -5.563 -7.250 1.00 81.94 210 ALA A CA 1
ATOM 1710 C C . ALA A 1 210 ? -5.890 -6.533 -8.011 1.00 81.94 210 ALA A C 1
ATOM 1712 O O . ALA A 1 210 ? -5.756 -6.413 -9.230 1.00 81.94 210 ALA A O 1
ATOM 1713 N N . ASP A 1 211 ? -5.207 -7.430 -7.295 1.00 76.44 211 ASP A N 1
ATOM 1714 C CA . ASP A 1 211 ? -4.283 -8.394 -7.885 1.00 76.44 211 ASP A CA 1
ATOM 1715 C C . ASP A 1 211 ? -4.902 -9.777 -8.138 1.00 76.44 211 ASP A C 1
ATOM 1717 O O . ASP A 1 211 ? -4.286 -10.568 -8.862 1.00 76.44 211 ASP A O 1
ATOM 1721 N N . ARG A 1 212 ? -6.096 -10.049 -7.591 1.00 75.31 212 ARG A N 1
ATOM 1722 C CA . ARG A 1 212 ? -6.896 -11.251 -7.883 1.00 75.31 212 ARG A CA 1
ATOM 1723 C C . ARG A 1 212 ? -7.510 -11.193 -9.279 1.00 75.31 212 ARG A C 1
ATOM 1725 O O . ARG A 1 212 ? -7.539 -12.271 -9.915 1.00 75.31 212 ARG A O 1
#

Secondary structure (DSSP, 8-state):
----PPPTT-------SS-------GGGS-HHHHHHHHHHHHHTHHHHHTS---HHHHSHHHHHHHHHHTTT-HHHHHHHHHHHHHHHHHTTHHHHHHHHHHHT--HHHHHTT--STTS--GGGSS--TT-------HHHHHHTT--GGGTS---EEEEE-TTT--EEEEE-GGG--HHHHHHHHHTTSS-HHHHHHHHHHHHHHHHHHHH-